Protein AF-0000000076351814 (afdb_homodimer)

Solvent-accessible surface area (backbone atoms only — not comparable to full-atom values): 19288 Å² total; per-residue (Å²): 124,84,55,73,72,52,56,57,48,49,51,51,51,35,42,44,48,24,47,54,52,45,32,72,71,66,33,66,88,65,66,45,56,60,61,30,18,57,68,38,71,49,54,48,66,60,52,38,74,71,45,62,45,64,51,32,42,46,8,54,44,23,35,60,69,66,46,76,89,66,81,68,71,84,72,84,46,53,68,57,25,51,35,54,43,42,38,51,48,49,54,48,49,59,31,75,67,31,44,52,29,51,50,29,13,56,70,28,24,90,83,42,57,43,20,30,47,49,44,48,49,53,46,50,47,49,40,54,54,47,50,52,24,46,76,72,67,47,89,69,78,57,58,67,56,47,40,36,52,41,50,16,28,52,53,36,24,59,64,26,40,78,61,85,76,50,62,68,45,39,43,48,32,44,51,52,59,60,53,68,74,104,126,83,55,73,73,51,58,56,48,48,52,51,51,35,41,45,49,23,46,54,51,44,33,72,71,66,34,67,88,65,64,45,57,61,60,32,18,58,67,38,71,50,54,49,66,58,52,38,71,72,44,62,46,62,52,33,43,47,7,54,44,22,36,59,68,66,46,76,90,66,81,68,69,83,70,83,43,53,70,60,24,52,36,53,44,43,37,52,47,50,52,48,48,58,31,74,66,30,43,51,28,52,50,30,11,55,70,28,23,91,82,42,57,42,20,30,48,49,44,47,48,54,48,50,46,49,40,53,54,47,51,52,24,45,75,72,69,46,91,70,77,55,58,68,57,47,42,36,50,41,50,16,26,52,53,37,24,58,65,24,39,79,60,85,76,50,63,68,45,39,41,48,31,45,51,51,59,60,54,66,74,102

InterPro domains:
  IPR001647 DNA-binding HTH domain, TetR-type [PF00440] (20-59)
  IPR001647 DNA-binding HTH domain, TetR-type [PS50977] (9-69)
  IPR009057 Homedomain-like superfamily [SSF46689] (6-66)
  IPR011075 Tetracyclin repressor-like, C-terminal domain [PF16859] (72-177)
  IPR036271 Tetracyclin repressor-like, C-terminal domain superfamily [SSF48498] (74-180)
  IPR050109 HTH-type, TetR-like transcriptional regulator [PTHR30055] (2-179)

Nearest PDB structures (foldseek):
  2id3-assembly1_A  TM=7.718E-01  e=2.139E-07  Streptomyces coelicolor
  2fq4-assembly1_A-2  TM=7.545E-01  e=2.581E-07  Bacillus cereus ATCC 14579
  3aqt-assembly1_B  TM=6.476E-01  e=1.144E-03  Corynebacterium glutamic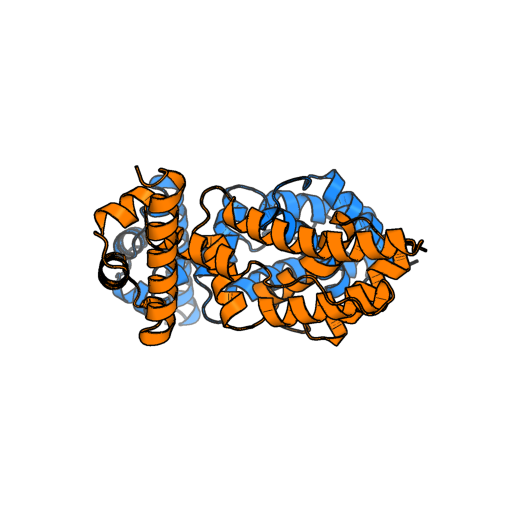um ATCC 13032
  3he0-assembly1_B  TM=5.301E-01  e=2.540E-03  Vibrio parahaemolyticus
  3bjb-assembly3_F  TM=6.403E-01  e=4.656E-02  Rhodococcus jostii RHA1

Secondary structure (DSSP, 8-state):
---HHHHHHHHHHHHHHHHHHHHHHH-GGG--HHHHHHHHTS-HHHHHHHHSSHHHHHHHHHHHHTS-SSPPP--SSHHHHHHHHHHHHHHHHHSHHHHHHHHHHHHT-TTSHHHHHHHHHHHHHHHHHHHHHHHTT-----HHHHIIIIIHHHHHHHHH--SS-SHHHHHHHHHHHHHTT-/---HHHHHHHHHHHHHHHHHHHHHHH-GGG--HHHHHHHHTS-HHHHHHHHSSHHHHHHHHHHHHTS-SSPPP--SSHHHHHHHHHHHHHHHHHSHHHHHHHHHHHHT-TTSHHHHHHHHHHHHHHHHHHHHHHHTT-----HHHHIIIIIHHHHHHHHH--SS-SHHHHHHHHHHHHHTT-

pLDDT: mean 93.4, std 9.65, range [32.56, 98.75]

Foldseek 3Di:
DQPPVRVVVLLLVLLLVLQVVCCVVPNNVPDALCSSCVSSVHHSVVVCVVQVGDLSSLLVSLLVVLQDPDAFDCPPALLVRQLSVLQVNLCQCLDPSNVVSQVSNVRSPVPCVSVVSSLVRQLVNNVVSVVVNVVVVHDDDHSVLCCVQQVVVSNCCSHPNVPDNHSVSNSVSSVVSSVVRD/DQPPVRVVVLLLVLLLVLQVVVCVVPNNVPDALCSSCVSSVHHSVVVCVVQVGDLSSLLVSLLVVLQDPDAFDCPPALLVRQLSVLQVNLCQCLDPSNVVSQCSNVRSPPPCVSVVSSLVRQLVNNVVSVVVNVVVVHDADHSVLCCVQQVVVSNCCSHPNVPDNHSVSNSVSSVVSSVVRD

Organism: Streptomyces venezuelae (NCBI:txid54571)

Structure (mmCIF, N/CA/C/O backbone):
data_AF-0000000076351814-model_v1
#
loop_
_entity.id
_entity.type
_entity.pdbx_description
1 polymer 'TetR family transcriptional regulator'
#
loop_
_atom_site.group_PDB
_atom_site.id
_atom_site.type_symbol
_atom_site.label_atom_id
_atom_site.label_alt_id
_atom_site.label_comp_id
_atom_site.label_asym_id
_atom_site.label_entity_id
_atom_site.label_seq_id
_atom_site.pdbx_PDB_ins_code
_atom_site.Cartn_x
_atom_site.Cartn_y
_atom_site.Cartn_z
_atom_site.occupancy
_atom_site.B_iso_or_equiv
_atom_site.auth_seq_id
_atom_site.auth_comp_id
_atom_site.auth_asym_id
_atom_site.auth_atom_id
_atom_site.pdbx_PDB_model_num
ATOM 1 N N . MET A 1 1 ? -34.938 7.297 26.719 1 33.34 1 MET A N 1
ATOM 2 C CA . MET A 1 1 ? -33.5 7.547 26.641 1 33.34 1 MET A CA 1
ATOM 3 C C . MET A 1 1 ? -32.938 7.074 25.297 1 33.34 1 MET A C 1
ATOM 5 O O . MET A 1 1 ? -33.156 5.93 24.891 1 33.34 1 MET A O 1
ATOM 9 N N . ALA A 1 2 ? -32.812 7.906 24.281 1 47.72 2 ALA A N 1
ATOM 10 C CA . ALA A 1 2 ? -32.219 7.48 23.031 1 47.72 2 ALA A CA 1
ATOM 11 C C . ALA A 1 2 ? -31.125 6.445 23.266 1 47.72 2 ALA A C 1
ATOM 13 O O . ALA A 1 2 ? -30.266 6.625 24.141 1 47.72 2 ALA A O 1
ATOM 14 N N . ARG A 1 3 ? -31.016 5.281 22.984 1 44.78 3 ARG A N 1
ATOM 15 C CA . ARG A 1 3 ? -30.016 4.254 23.281 1 44.78 3 ARG A CA 1
ATOM 16 C C . ARG A 1 3 ? -28.625 4.719 22.891 1 44.78 3 ARG A C 1
ATOM 18 O O . ARG A 1 3 ? -28.406 5.184 21.766 1 44.78 3 ARG A O 1
ATOM 25 N N . PRO A 1 4 ? -27.625 4.93 23.812 1 51.88 4 PRO A N 1
ATOM 26 C CA . PRO A 1 4 ? -26.25 5.414 23.688 1 51.88 4 PRO A CA 1
ATOM 27 C C . PRO A 1 4 ? -25.609 5.07 22.344 1 51.88 4 PRO A C 1
ATOM 29 O O . PRO A 1 4 ? -24.891 5.887 21.781 1 51.88 4 PRO A O 1
ATOM 32 N N . GLY A 1 5 ? -25.953 3.855 21.781 1 60.09 5 GLY A N 1
ATOM 33 C CA . GLY A 1 5 ? -25.516 3.4 20.469 1 60.09 5 GLY A CA 1
ATOM 34 C C . GLY A 1 5 ? -26.078 4.219 19.328 1 60.09 5 GLY A C 1
ATOM 35 O O . GLY A 1 5 ? -25.422 4.441 18.312 1 60.09 5 GLY A O 1
ATOM 36 N N . GLY A 1 6 ? -27.109 4.848 19.594 1 74.81 6 GLY A N 1
ATOM 37 C CA . GLY A 1 6 ? -27.859 5.566 18.578 1 74.81 6 GLY A CA 1
ATOM 38 C C . GLY A 1 6 ? -27.328 6.965 18.312 1 74.81 6 GLY A C 1
ATOM 39 O O . GLY A 1 6 ? -27.141 7.359 17.172 1 74.81 6 GLY A O 1
ATOM 40 N N . ARG A 1 7 ? -27.062 7.73 19.469 1 82.94 7 ARG A N 1
ATOM 41 C CA . ARG A 1 7 ? -26.562 9.086 19.312 1 82.94 7 ARG A CA 1
ATOM 42 C C . ARG A 1 7 ? -25.156 9.086 18.719 1 82.94 7 ARG A C 1
ATOM 44 O O . ARG A 1 7 ? -24.844 9.875 17.828 1 82.94 7 ARG A O 1
ATOM 51 N N . SER A 1 8 ? -24.375 8.219 19.297 1 88.62 8 SER A N 1
ATOM 52 C CA . SER A 1 8 ? -23 8.102 18.797 1 88.62 8 SER A CA 1
ATOM 53 C C . SER A 1 8 ? -22.984 7.758 17.312 1 88.62 8 SER A C 1
ATOM 55 O O . SER A 1 8 ? -22.188 8.32 16.547 1 88.62 8 SER A O 1
ATOM 57 N N . ALA A 1 9 ? -23.875 6.941 16.969 1 91 9 ALA A N 1
ATOM 58 C CA . ALA A 1 9 ? -23.969 6.559 15.555 1 91 9 ALA A CA 1
ATOM 59 C C . ALA A 1 9 ? -24.453 7.73 14.703 1 91 9 ALA A C 1
ATOM 61 O O . ALA A 1 9 ? -23.984 7.914 13.57 1 91 9 ALA A O 1
ATOM 62 N N . ARG A 1 10 ? -25.312 8.5 15.219 1 92.25 10 ARG A N 1
ATOM 63 C CA . ARG A 1 10 ? -25.844 9.648 14.492 1 92.25 10 ARG A CA 1
ATOM 64 C C . ARG A 1 10 ? -24.766 10.703 14.289 1 92.25 10 ARG A C 1
ATOM 66 O O . ARG A 1 10 ? -24.641 11.273 13.195 1 92.25 10 ARG A O 1
ATOM 73 N N . VAL A 1 11 ? -24.016 10.969 15.289 1 93.94 11 VAL A N 1
ATOM 74 C CA . VAL A 1 11 ? -22.922 11.938 15.203 1 93.94 11 VAL A CA 1
ATOM 75 C C . VAL A 1 11 ? -21.891 11.461 14.188 1 93.94 11 VAL A C 1
ATOM 77 O O . VAL A 1 11 ? -21.422 12.242 13.352 1 93.94 11 VAL A O 1
ATOM 80 N N . GLN A 1 12 ? -21.547 10.203 14.289 1 95.06 12 GLN A N 1
ATOM 81 C CA . GLN A 1 12 ? -20.594 9.641 13.344 1 95.06 12 GLN A CA 1
ATOM 82 C C . GLN A 1 12 ? -21.062 9.82 11.906 1 95.06 12 GLN A C 1
ATOM 84 O O . GLN A 1 12 ? -20.297 10.266 11.047 1 95.06 12 GLN A O 1
ATOM 89 N N . GLU A 1 13 ? -22.25 9.523 11.695 1 95.88 13 GLU A N 1
ATOM 90 C CA . GLU A 1 13 ? -22.797 9.633 10.344 1 95.88 13 GLU A CA 1
ATOM 91 C C . GLU A 1 13 ? -22.812 11.086 9.875 1 95.88 13 GLU A C 1
ATOM 93 O O . GLU A 1 13 ? -22.5 11.375 8.719 1 95.88 13 GLU A O 1
ATOM 98 N N . ALA A 1 14 ? -23.203 11.953 10.711 1 97.25 14 ALA A N 1
ATOM 99 C CA . ALA A 1 14 ? -23.25 13.367 10.375 1 97.25 14 ALA A CA 1
ATOM 100 C C . ALA A 1 14 ? -21.859 13.891 10.016 1 97.25 14 ALA A C 1
ATOM 102 O O . ALA A 1 14 ? -21.703 14.625 9.031 1 97.25 14 ALA A O 1
ATOM 103 N N . VAL A 1 15 ? -20.906 13.5 10.789 1 98 15 VAL A N 1
ATOM 104 C CA . VAL A 1 15 ? -19.547 13.969 10.578 1 98 15 VAL A CA 1
ATOM 105 C C . VAL A 1 15 ? -18.984 13.352 9.297 1 98 15 VAL A C 1
ATOM 107 O O . VAL A 1 15 ? -18.344 14.039 8.5 1 98 15 VAL A O 1
ATOM 110 N N . HIS A 1 16 ? -19.219 12.086 9.109 1 97.75 16 HIS A N 1
ATOM 111 C CA . HIS A 1 16 ? -18.781 11.438 7.883 1 97.75 16 HIS A CA 1
ATOM 112 C C . HIS A 1 16 ? -19.391 12.102 6.652 1 97.75 16 HIS A C 1
ATOM 114 O O . HIS A 1 16 ? -18.688 12.359 5.668 1 97.75 16 HIS A O 1
ATOM 120 N N . THR A 1 17 ? -20.641 12.375 6.707 1 97.62 17 THR A N 1
ATOM 121 C CA . THR A 1 17 ? -21.328 13.031 5.605 1 97.62 17 THR A CA 1
ATOM 122 C C . THR A 1 17 ? -20.75 14.422 5.352 1 97.62 17 THR A C 1
ATOM 124 O O . THR A 1 17 ? -20.531 14.805 4.199 1 97.62 17 THR A O 1
ATOM 127 N N . ALA A 1 18 ? -20.5 15.125 6.375 1 98.44 18 ALA A N 1
ATOM 128 C CA . ALA A 1 18 ? -19.906 16.453 6.266 1 98.44 18 ALA A CA 1
ATOM 129 C C . ALA A 1 18 ? -18.547 16.391 5.566 1 98.44 18 ALA A C 1
ATOM 131 O O . ALA A 1 18 ? -18.25 17.234 4.707 1 98.44 18 ALA A O 1
ATOM 132 N N . VAL A 1 19 ? -17.734 15.422 5.965 1 98 19 VAL A N 1
ATOM 133 C CA . VAL A 1 19 ? -16.406 15.258 5.352 1 98 19 VAL A CA 1
ATOM 134 C C . VAL A 1 19 ? -16.578 15.031 3.85 1 98 19 VAL A C 1
ATOM 136 O O . VAL A 1 19 ? -15.906 15.68 3.043 1 98 19 VAL A O 1
ATOM 139 N N . ARG A 1 20 ? -17.438 14.148 3.469 1 95.94 20 ARG A N 1
ATOM 140 C CA . ARG A 1 20 ? -17.641 13.805 2.064 1 95.94 20 ARG A CA 1
ATOM 141 C C . ARG A 1 20 ? -18.141 15 1.271 1 95.94 20 ARG A C 1
ATOM 143 O O . ARG A 1 20 ? -17.625 15.305 0.193 1 95.94 20 ARG A O 1
ATOM 150 N N . GLU A 1 21 ? -19.094 15.672 1.766 1 97 21 GLU A N 1
ATOM 151 C CA . GLU A 1 21 ? -19.672 16.828 1.087 1 97 21 GLU A CA 1
ATOM 152 C C . GLU A 1 21 ? -18.656 17.953 0.927 1 97 21 GLU A C 1
ATOM 154 O O . GLU A 1 21 ? -18.531 18.531 -0.154 1 97 21 GLU A O 1
ATOM 159 N N . LEU A 1 22 ? -18 18.25 1.972 1 97.5 22 LEU A N 1
ATOM 160 C CA . LEU A 1 22 ? -17.016 19.328 1.948 1 97.5 22 LEU A CA 1
ATOM 161 C C . LEU A 1 22 ? -15.867 19 1.016 1 97.5 22 LEU A C 1
ATOM 163 O O . LEU A 1 22 ? -15.352 19.875 0.311 1 97.5 22 LEU A O 1
ATOM 167 N N . ALA A 1 23 ? -15.461 17.734 1.087 1 95.06 23 ALA A N 1
ATOM 168 C CA . ALA A 1 23 ? -14.398 17.344 0.17 1 95.06 23 ALA A CA 1
ATOM 169 C C . ALA A 1 23 ? -14.812 17.562 -1.281 1 95.06 23 ALA A C 1
ATOM 171 O O . ALA A 1 23 ? -14 17.984 -2.105 1 95.06 23 ALA A O 1
ATOM 172 N N . ASP A 1 24 ? -16.047 17.281 -1.603 1 93.69 24 ASP A N 1
ATOM 173 C CA . ASP A 1 24 ? -16.578 17.469 -2.949 1 93.69 24 ASP A CA 1
ATOM 174 C C . ASP A 1 24 ? -16.672 18.953 -3.301 1 93.69 24 ASP A C 1
ATOM 176 O O . ASP A 1 24 ? -16.469 19.344 -4.453 1 93.69 24 ASP A O 1
ATOM 180 N N . GLU A 1 25 ? -16.938 19.75 -2.332 1 95.94 25 GLU A N 1
ATOM 181 C CA . GLU A 1 25 ? -17.219 21.172 -2.549 1 95.94 25 GLU A CA 1
ATOM 182 C C . GLU A 1 25 ? -15.93 21.984 -2.615 1 95.94 25 GLU A C 1
ATOM 184 O O . GLU A 1 25 ? -15.758 22.812 -3.502 1 95.94 25 GLU A O 1
ATOM 189 N N . VAL A 1 26 ? -14.953 21.719 -1.695 1 95.38 26 VAL A N 1
ATOM 190 C CA . VAL A 1 26 ? -13.828 22.625 -1.558 1 95.38 26 VAL A CA 1
ATOM 191 C C . VAL A 1 26 ? -12.516 21.875 -1.732 1 95.38 26 VAL A C 1
ATOM 193 O O . VAL A 1 26 ? -11.438 22.469 -1.743 1 95.38 26 VAL A O 1
ATOM 196 N N . GLY A 1 27 ? -12.617 20.625 -1.896 1 91.69 27 GLY A N 1
ATOM 197 C CA . GLY A 1 27 ? -11.414 19.812 -2.035 1 91.69 27 GLY A CA 1
ATOM 198 C C . GLY A 1 27 ? -10.883 19.312 -0.708 1 91.69 27 GLY A C 1
ATOM 199 O O . GLY A 1 27 ? -11.039 19.969 0.323 1 91.69 27 GLY A O 1
ATOM 200 N N . ARG A 1 28 ? -10.242 18.234 -0.692 1 88.62 28 ARG A N 1
ATOM 201 C CA . ARG A 1 28 ? -9.742 17.547 0.492 1 88.62 28 ARG A CA 1
ATOM 202 C C . ARG A 1 28 ? -8.742 18.406 1.253 1 88.62 28 ARG A C 1
ATOM 204 O O . ARG A 1 28 ? -8.758 18.438 2.486 1 88.62 28 ARG A O 1
ATOM 211 N N . ASP A 1 29 ? -7.945 19.078 0.548 1 85.38 29 ASP A N 1
ATOM 212 C CA . ASP A 1 29 ? -6.859 19.844 1.158 1 85.38 29 ASP A CA 1
ATOM 213 C C . ASP A 1 29 ? -7.402 21.031 1.953 1 85.38 29 ASP A C 1
ATOM 215 O O . ASP A 1 29 ? -6.699 21.594 2.795 1 85.38 29 ASP A O 1
ATOM 219 N N . ALA A 1 30 ? -8.547 21.391 1.714 1 93.81 30 ALA A N 1
ATOM 220 C CA . ALA A 1 30 ? -9.156 22.547 2.367 1 93.81 30 ALA A CA 1
ATOM 221 C C . ALA A 1 30 ? -9.906 22.141 3.629 1 93.81 30 ALA A C 1
ATOM 223 O O . ALA A 1 30 ? -10.383 22.984 4.379 1 93.81 30 ALA A O 1
ATOM 224 N N . LEU A 1 31 ? -9.93 20.891 3.893 1 96.56 31 LEU A N 1
ATOM 225 C CA . LEU A 1 31 ? -10.711 20.391 5.02 1 96.56 31 LEU A CA 1
ATOM 226 C C . LEU A 1 31 ? -10.016 20.703 6.34 1 96.56 31 LEU A C 1
ATOM 228 O O . LEU A 1 31 ? -8.789 20.562 6.453 1 96.56 31 LEU A O 1
ATOM 232 N N . THR A 1 32 ? -10.836 21.234 7.316 1 97 32 THR A N 1
ATOM 233 C CA . THR A 1 32 ? -10.398 21.391 8.695 1 97 32 THR A CA 1
ATOM 234 C C . THR A 1 32 ? -11.461 20.875 9.664 1 97 32 THR A C 1
ATOM 236 O O . THR A 1 32 ? -12.633 20.75 9.305 1 97 32 THR A O 1
ATOM 239 N N . VAL A 1 33 ? -11.008 20.594 10.844 1 97.62 33 VAL A N 1
ATOM 240 C CA . VAL A 1 33 ? -11.938 20.078 11.844 1 97.62 33 VAL A CA 1
ATOM 241 C C . VAL A 1 33 ? -13.023 21.109 12.125 1 97.62 33 VAL A C 1
ATOM 243 O O . VAL A 1 33 ? -14.211 20.781 12.164 1 97.62 33 VAL A O 1
ATOM 246 N N . PRO A 1 34 ? -12.672 22.438 12.211 1 97.94 34 PRO A N 1
ATOM 247 C CA . PRO A 1 34 ? -13.727 23.422 12.453 1 97.94 34 PRO A CA 1
ATOM 248 C C . PRO A 1 34 ? -14.742 23.484 11.312 1 97.94 34 PRO A C 1
ATOM 250 O O . PRO A 1 34 ? -15.945 23.562 11.562 1 97.94 34 PRO A O 1
ATOM 253 N N . LEU A 1 35 ? -14.32 23.422 10.094 1 98.12 35 LEU A N 1
ATOM 254 C CA . LEU A 1 35 ? -15.195 23.438 8.93 1 98.12 35 LEU A CA 1
ATOM 255 C C . LEU A 1 35 ? -16.141 22.234 8.938 1 98.12 35 LEU A C 1
ATOM 257 O O . LEU A 1 35 ? -17.344 22.375 8.688 1 98.12 35 LEU A O 1
ATOM 261 N N . ILE A 1 36 ? -15.617 21.062 9.234 1 98.56 36 ILE A N 1
ATOM 262 C CA . ILE A 1 36 ? -16.375 19.797 9.25 1 98.56 36 ILE A CA 1
ATOM 263 C C . ILE A 1 36 ? -17.391 19.828 10.383 1 98.56 36 ILE A C 1
ATOM 265 O O . ILE A 1 36 ? -18.562 19.469 10.18 1 98.56 36 ILE A O 1
ATOM 269 N N . ALA A 1 37 ? -16.906 20.25 11.539 1 98.56 37 ALA A N 1
ATOM 270 C CA . ALA A 1 37 ? -17.781 20.328 12.703 1 98.56 37 ALA A CA 1
ATOM 271 C C . ALA A 1 37 ? -18.984 21.25 12.43 1 98.56 37 ALA A C 1
ATOM 273 O O . ALA A 1 37 ? -20.125 20.906 12.75 1 98.56 37 ALA A O 1
ATOM 274 N N . ALA A 1 38 ? -18.719 22.391 11.859 1 98.38 38 ALA A N 1
ATOM 275 C CA . ALA A 1 38 ? -19.781 23.344 11.539 1 98.38 38 ALA A CA 1
ATOM 276 C C . ALA A 1 38 ? -20.797 22.734 10.586 1 98.38 38 ALA A C 1
ATOM 278 O O . ALA A 1 38 ? -22.016 22.859 10.812 1 98.38 38 ALA A O 1
ATOM 279 N N . ARG A 1 39 ? -20.344 22.062 9.562 1 98.25 39 ARG A N 1
ATOM 280 C CA . ARG A 1 39 ? -21.234 21.438 8.586 1 98.25 39 ARG A CA 1
ATOM 281 C C . ARG A 1 39 ? -22.062 20.344 9.227 1 98.25 39 ARG A C 1
ATOM 283 O O . ARG A 1 39 ? -23.234 20.156 8.898 1 98.25 39 ARG A O 1
ATOM 290 N N . ALA A 1 40 ? -21.5 19.609 10.086 1 98.19 40 ALA A N 1
ATOM 291 C CA . ALA A 1 40 ? -22.141 18.484 10.75 1 98.19 40 ALA A CA 1
ATOM 292 C C . ALA A 1 40 ? -23.016 18.953 11.914 1 98.19 40 ALA A C 1
ATOM 294 O O . ALA A 1 40 ? -23.734 18.156 12.516 1 98.19 40 ALA A O 1
ATOM 295 N N . GLU A 1 41 ? -22.875 20.25 12.258 1 98 41 GLU A N 1
ATOM 296 C CA . GLU A 1 41 ? -23.625 20.859 13.359 1 98 41 GLU A CA 1
ATOM 297 C C . GLU A 1 41 ? -23.25 20.203 14.688 1 98 41 GLU A C 1
ATOM 299 O O . GLU A 1 41 ? -24.141 19.812 15.461 1 98 41 GLU A O 1
ATOM 304 N N . VAL A 1 42 ? -22 20.047 14.906 1 97.62 42 VAL A N 1
ATOM 305 C CA . VAL A 1 42 ? -21.438 19.625 16.188 1 97.62 42 VAL A CA 1
ATOM 306 C C . VAL A 1 42 ? -20.281 20.562 16.562 1 97.62 42 VAL A C 1
ATOM 308 O O . VAL A 1 42 ? -19.891 21.438 15.789 1 97.62 42 VAL A O 1
ATOM 311 N N . THR A 1 43 ? -19.781 20.438 17.734 1 96.94 43 THR A N 1
AT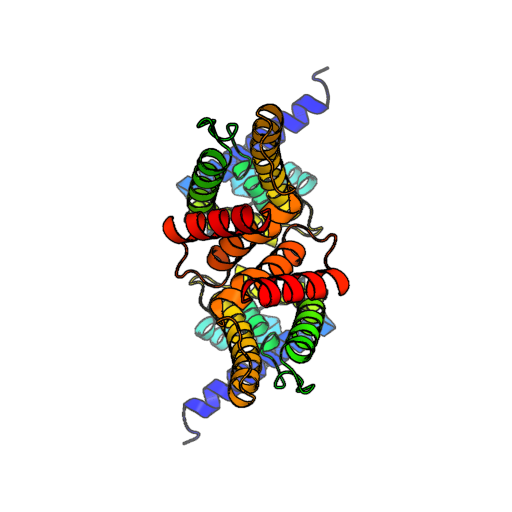OM 312 C CA . THR A 1 43 ? -18.641 21.25 18.141 1 96.94 43 THR A CA 1
ATOM 313 C C . THR A 1 43 ? -17.328 20.625 17.688 1 96.94 43 THR A C 1
ATOM 315 O O . THR A 1 43 ? -17.234 19.391 17.562 1 96.94 43 THR A O 1
ATOM 318 N N . PRO A 1 44 ? -16.297 21.469 17.453 1 97.69 44 PRO A N 1
ATOM 319 C CA . PRO A 1 44 ? -14.977 20.906 17.156 1 97.69 44 PRO A CA 1
ATOM 320 C C . PRO A 1 44 ? -14.477 19.984 18.266 1 97.69 44 PRO A C 1
ATOM 322 O O . PRO A 1 44 ? -13.828 18.969 17.969 1 97.69 44 PRO A O 1
ATOM 325 N N . SER A 1 45 ? -14.812 20.297 19.5 1 97.12 45 SER A N 1
ATOM 326 C CA . SER A 1 45 ? -14.398 19.469 20.625 1 97.12 45 SER A CA 1
ATOM 327 C C . SER A 1 45 ? -14.961 18.062 20.516 1 97.12 45 SER A C 1
ATOM 329 O O . SER A 1 45 ? -14.297 17.094 20.875 1 97.12 45 SER A O 1
ATOM 331 N N . THR A 1 46 ? -16.156 17.938 20.031 1 96.25 46 THR A N 1
ATOM 332 C CA . THR A 1 46 ? -16.797 16.641 19.812 1 96.25 46 THR A CA 1
ATOM 333 C C . THR A 1 46 ? -15.992 15.812 18.797 1 96.25 46 THR A C 1
ATOM 335 O O . THR A 1 46 ? -15.766 14.617 19.016 1 96.25 46 THR A O 1
ATOM 338 N N . VAL A 1 47 ? -15.516 16.406 17.734 1 97.5 47 VAL A N 1
ATOM 339 C CA . VAL A 1 47 ? -14.75 15.734 16.688 1 97.5 47 VAL A CA 1
ATOM 340 C C . VAL A 1 47 ? -13.383 15.328 17.234 1 97.5 47 VAL A C 1
ATOM 342 O O . VAL A 1 47 ? -12.961 14.18 17.062 1 97.5 47 VAL A O 1
ATOM 345 N N . TYR A 1 48 ? -12.727 16.25 17.984 1 96.75 48 TYR A N 1
ATOM 346 C CA . TYR A 1 48 ? -11.398 15.961 18.531 1 96.75 48 TYR A CA 1
ATOM 347 C C . TYR A 1 48 ? -11.461 14.852 19.562 1 96.75 48 TYR A C 1
ATOM 349 O O . TYR A 1 48 ? -10.547 14.023 19.641 1 96.75 48 TYR A O 1
ATOM 357 N N . ARG A 1 49 ? -12.5 14.883 20.328 1 96.12 49 ARG A N 1
ATOM 358 C CA . ARG A 1 49 ? -12.648 13.867 21.375 1 96.12 49 ARG A CA 1
ATOM 359 C C . ARG A 1 49 ? -12.836 12.484 20.75 1 96.12 49 ARG A C 1
ATOM 361 O O . ARG A 1 49 ? -12.297 11.492 21.266 1 96.12 49 ARG A O 1
ATOM 368 N N . ARG A 1 50 ? -13.5 12.453 19.672 1 95.31 50 ARG A N 1
ATOM 369 C CA . ARG A 1 50 ? -13.844 11.156 19.078 1 95.31 50 ARG A CA 1
ATOM 370 C C . ARG A 1 50 ? -12.711 10.641 18.188 1 95.31 50 ARG A C 1
ATOM 372 O O . ARG A 1 50 ? -12.43 9.445 18.188 1 95.31 50 ARG A O 1
ATOM 379 N N . TRP A 1 51 ? -12.102 11.492 17.406 1 95.44 51 TRP A N 1
ATOM 380 C CA . TRP A 1 51 ? -11.164 11 16.406 1 95.44 51 TRP A CA 1
ATOM 381 C C . TRP A 1 51 ? -9.742 11.461 16.719 1 95.44 51 TRP A C 1
ATOM 383 O O . TRP A 1 51 ? -8.773 10.922 16.156 1 95.44 51 TRP A O 1
ATOM 393 N N . GLY A 1 52 ? -9.602 12.398 17.562 1 94.31 52 GLY A N 1
ATOM 394 C CA . GLY A 1 52 ? -8.281 12.883 17.938 1 94.31 52 GLY A CA 1
ATOM 395 C C . GLY A 1 52 ? -7.746 13.945 16.984 1 94.31 52 GLY A C 1
ATOM 396 O O . GLY A 1 52 ? -7.359 15.031 17.422 1 94.31 52 GLY A O 1
ATOM 397 N N . ASP A 1 53 ? -7.652 13.727 15.664 1 93.25 53 ASP A N 1
ATOM 398 C CA . ASP A 1 53 ? -7.172 14.695 14.688 1 93.25 53 ASP A CA 1
ATOM 399 C C . ASP A 1 53 ? -7.84 14.484 13.328 1 93.25 53 ASP A C 1
ATOM 401 O O . ASP A 1 53 ? -8.594 13.531 13.148 1 93.25 53 ASP A O 1
ATOM 405 N N . LEU A 1 54 ? -7.57 15.422 12.453 1 94.94 54 LEU A N 1
ATOM 406 C CA . LEU A 1 54 ? -8.195 15.406 11.133 1 94.94 54 LEU A CA 1
ATOM 407 C C . LEU A 1 54 ? -7.793 14.156 10.359 1 94.94 54 LEU A C 1
ATOM 409 O O . LEU A 1 54 ? -8.625 13.539 9.688 1 94.94 54 LEU A O 1
ATOM 413 N N . GLN A 1 55 ? -6.566 13.711 10.43 1 92.19 55 GLN A N 1
ATOM 414 C CA . GLN A 1 55 ? -6.082 12.57 9.664 1 92.19 55 GLN A CA 1
ATOM 415 C C . GLN A 1 55 ? -6.801 11.289 10.078 1 92.19 55 GLN A C 1
ATOM 417 O O . GLN A 1 55 ? -7.156 10.461 9.227 1 92.19 55 GLN A O 1
ATOM 422 N N . ALA A 1 56 ? -6.949 11.109 11.32 1 94.81 56 ALA A N 1
ATOM 423 C CA . ALA A 1 56 ? -7.668 9.945 11.836 1 94.81 56 ALA A CA 1
ATOM 424 C C . ALA A 1 56 ? -9.125 9.953 11.383 1 94.81 56 ALA A C 1
ATOM 426 O O . ALA A 1 56 ? -9.68 8.914 11.039 1 94.81 56 ALA A O 1
ATOM 427 N N . LEU A 1 57 ? -9.742 11.172 11.438 1 96.56 57 LEU A N 1
ATOM 428 C CA . LEU A 1 57 ? -11.109 11.305 10.953 1 96.56 57 LEU A CA 1
ATOM 429 C C . LEU A 1 57 ? -11.203 10.938 9.477 1 96.56 57 LEU A C 1
ATOM 431 O O . LEU A 1 57 ? -12.062 10.148 9.086 1 96.56 57 LEU A O 1
ATOM 435 N N . LEU A 1 58 ? -10.328 11.469 8.688 1 96.12 58 LEU A N 1
ATOM 436 C CA . LEU A 1 58 ? -10.328 11.18 7.258 1 96.12 58 LEU A CA 1
ATOM 437 C C . LEU A 1 58 ? -10.102 9.695 7 1 96.12 58 LEU A C 1
ATOM 439 O O . LEU A 1 58 ? -10.695 9.125 6.082 1 96.12 58 LEU A O 1
ATOM 443 N N . SER A 1 59 ? -9.289 9.102 7.754 1 96.19 59 SER A N 1
ATOM 444 C CA . SER A 1 59 ? -9.047 7.664 7.652 1 96.19 59 SER A CA 1
ATOM 445 C C . SER A 1 59 ? -10.32 6.867 7.91 1 96.19 59 SER A C 1
ATOM 447 O O . SER A 1 59 ? -10.648 5.941 7.164 1 96.19 59 SER A O 1
ATOM 449 N N . ASP A 1 60 ? -10.984 7.262 8.93 1 96.19 60 ASP A N 1
ATOM 450 C CA . ASP A 1 60 ? -12.234 6.59 9.273 1 96.19 60 ASP A CA 1
ATOM 451 C C . ASP A 1 60 ? -13.258 6.73 8.156 1 96.19 60 ASP A C 1
ATOM 453 O O . ASP A 1 60 ? -13.938 5.762 7.805 1 96.19 60 ASP A O 1
ATOM 457 N N . VAL A 1 61 ? -13.375 7.883 7.613 1 96.88 61 VAL A N 1
ATOM 458 C CA . VAL A 1 61 ? -14.281 8.141 6.504 1 96.88 61 VAL A CA 1
ATOM 459 C C . VAL A 1 61 ? -13.875 7.301 5.293 1 96.88 61 VAL A C 1
ATOM 461 O O . VAL A 1 61 ? -14.727 6.719 4.617 1 96.88 61 VAL A O 1
ATOM 464 N N . ALA A 1 62 ? -12.648 7.238 5.02 1 96.44 62 ALA A N 1
ATOM 465 C CA . ALA A 1 62 ? -12.117 6.508 3.867 1 96.44 62 ALA A CA 1
ATOM 466 C C . ALA A 1 62 ? -12.477 5.027 3.945 1 96.44 62 ALA A C 1
ATOM 468 O O . ALA A 1 62 ? -12.977 4.449 2.975 1 96.44 62 ALA A O 1
ATOM 469 N N . VAL A 1 63 ? -12.266 4.418 5.086 1 96.38 63 VAL A N 1
ATOM 470 C CA . VAL A 1 63 ? -12.539 2.996 5.258 1 96.38 63 VAL A CA 1
ATOM 471 C C . VAL A 1 63 ? -14.023 2.729 5.055 1 96.38 63 VAL A C 1
ATOM 473 O O . VAL A 1 63 ? -14.406 1.744 4.418 1 96.38 63 VAL A O 1
ATOM 476 N N . GLU A 1 64 ? -14.812 3.609 5.586 1 95.25 64 GLU A N 1
ATOM 477 C CA . GLU A 1 64 ? -16.25 3.445 5.414 1 95.25 64 GLU A CA 1
ATOM 478 C C . GLU A 1 64 ? -16.656 3.555 3.945 1 95.25 64 GLU A C 1
ATOM 480 O O . GLU A 1 64 ? -17.516 2.807 3.473 1 95.25 64 GLU A O 1
ATOM 485 N N . ARG A 1 65 ? -16.031 4.414 3.234 1 94.75 65 ARG A N 1
ATOM 486 C CA . ARG A 1 65 ? -16.344 4.617 1.824 1 94.75 65 ARG A CA 1
ATOM 487 C C . ARG A 1 65 ? -15.914 3.418 0.989 1 94.75 65 ARG A C 1
ATOM 489 O O . ARG A 1 65 ? -16.484 3.156 -0.075 1 94.75 65 ARG A O 1
ATOM 496 N N . LEU A 1 66 ? -14.93 2.734 1.479 1 96.31 66 LEU A N 1
ATOM 497 C CA . LEU A 1 66 ? -14.391 1.596 0.744 1 96.31 66 LEU A CA 1
ATOM 498 C C . LEU A 1 66 ? -15.172 0.325 1.057 1 96.31 66 LEU A C 1
ATOM 500 O O . LEU A 1 66 ? -14.93 -0.725 0.459 1 96.31 66 LEU A O 1
ATOM 504 N N . ARG A 1 67 ? -16.078 0.412 1.98 1 95.75 67 ARG A N 1
ATOM 505 C CA . ARG A 1 67 ? -16.953 -0.723 2.26 1 95.75 67 ARG A CA 1
ATOM 506 C C . ARG A 1 67 ? -17.828 -1.046 1.059 1 95.75 67 ARG A C 1
ATOM 508 O O . ARG A 1 67 ? -18.531 -0.169 0.533 1 95.75 67 ARG A O 1
ATOM 515 N N . PRO A 1 68 ? -17.75 -2.312 0.642 1 94.44 68 PRO A N 1
ATOM 516 C CA . PRO A 1 68 ? -18.641 -2.684 -0.465 1 94.44 68 PRO A CA 1
ATOM 517 C C . PRO A 1 68 ? -20.109 -2.479 -0.133 1 94.44 68 PRO A C 1
ATOM 519 O O . PRO A 1 68 ? -20.547 -2.748 0.993 1 94.44 68 PRO A O 1
ATOM 522 N N . GLU A 1 69 ? -20.812 -2.027 -1.132 1 91.81 69 GLU A N 1
ATOM 523 C CA . GLU A 1 69 ? -22.219 -1.7 -0.924 1 91.81 69 GLU A CA 1
ATOM 524 C C . GLU A 1 69 ? -23.125 -2.875 -1.295 1 91.81 69 GLU A C 1
ATOM 526 O O . GLU A 1 69 ? -24.297 -2.908 -0.916 1 91.81 69 GLU A O 1
ATOM 531 N N . ALA A 1 70 ? -22.672 -3.744 -2.055 1 94 70 ALA A N 1
ATOM 532 C CA . ALA A 1 70 ? -23.422 -4.906 -2.521 1 94 70 ALA A CA 1
ATOM 533 C C . ALA A 1 70 ? -22.531 -6.141 -2.6 1 94 70 ALA A C 1
ATOM 535 O O . ALA A 1 70 ? -21.297 -6.027 -2.725 1 94 70 ALA A O 1
ATOM 536 N N . PRO A 1 71 ? -23.203 -7.348 -2.436 1 95.44 71 PRO A N 1
ATOM 537 C CA . PRO A 1 71 ? -22.422 -8.562 -2.658 1 95.44 71 PRO A CA 1
ATOM 538 C C . PRO A 1 71 ? -21.922 -8.68 -4.098 1 95.44 71 PRO A C 1
ATOM 540 O O . PRO A 1 71 ? -22.469 -8.055 -5.004 1 95.44 71 PRO A O 1
ATOM 543 N N . PRO A 1 72 ? -20.828 -9.453 -4.254 1 97.88 72 PRO A N 1
ATOM 544 C CA . PRO A 1 72 ? -20.344 -9.68 -5.617 1 97.88 72 PRO A CA 1
ATOM 545 C C . PRO A 1 72 ? -21.391 -10.312 -6.52 1 97.88 72 PRO A C 1
ATOM 547 O O . PRO A 1 72 ? -22.25 -11.062 -6.043 1 97.88 72 PRO A O 1
ATOM 550 N N . GLU A 1 73 ? -21.266 -9.961 -7.77 1 96.94 73 GLU A N 1
ATOM 551 C CA . GLU A 1 73 ? -22.172 -10.547 -8.75 1 96.94 73 GLU A CA 1
ATOM 552 C C . GLU A 1 73 ? -22.062 -12.07 -8.773 1 96.94 73 GLU A C 1
ATOM 554 O O . GLU A 1 73 ? -20.969 -12.617 -8.562 1 96.94 73 GLU A O 1
ATOM 559 N N . ASP A 1 74 ? -23.188 -12.719 -8.992 1 97.81 74 ASP A N 1
ATOM 560 C CA . ASP A 1 74 ? -23.266 -14.172 -9.172 1 97.81 74 ASP A CA 1
ATOM 561 C C . ASP A 1 74 ? -23.469 -14.531 -10.641 1 97.81 74 ASP A C 1
ATOM 563 O O . ASP A 1 74 ? -24.594 -14.445 -11.148 1 97.81 74 ASP A O 1
ATOM 567 N N . LEU A 1 75 ? -22.453 -14.984 -11.297 1 98.38 75 LEU A N 1
ATOM 568 C CA . LEU A 1 75 ? -22.516 -15.25 -12.734 1 98.38 75 LEU A CA 1
ATOM 569 C C . LEU A 1 75 ? -22.594 -16.75 -13.008 1 98.38 75 LEU A C 1
ATOM 571 O O . LEU A 1 75 ? -22.578 -17.172 -14.164 1 98.38 75 LEU A O 1
ATOM 575 N N . GLY A 1 76 ? -22.516 -17.516 -12 1 97.56 76 GLY A N 1
ATOM 576 C CA . GLY A 1 76 ? -22.891 -18.906 -12.156 1 97.56 76 GLY A CA 1
ATOM 577 C C . GLY A 1 76 ? -21.703 -19.859 -12.07 1 97.56 76 GLY A C 1
ATOM 578 O O . GLY A 1 76 ? -21.875 -21.078 -12.031 1 97.56 76 GLY A O 1
ATOM 579 N N . ASP A 1 77 ? -20.484 -19.359 -12.125 1 98 77 ASP A N 1
ATOM 580 C CA . ASP A 1 77 ? -19.312 -20.203 -11.922 1 98 77 ASP A CA 1
ATOM 581 C C . ASP A 1 77 ? -18.172 -19.422 -11.281 1 98 77 ASP A C 1
ATOM 583 O O . ASP A 1 77 ? -18.094 -18.203 -11.43 1 98 77 ASP A O 1
ATOM 587 N N . LEU A 1 78 ? -17.281 -20.109 -10.633 1 98.06 78 LEU A N 1
ATOM 588 C CA . LEU A 1 78 ? -16.203 -19.5 -9.844 1 98.06 78 LEU A CA 1
ATOM 589 C C . LEU A 1 78 ? -15.359 -18.578 -10.703 1 98.06 78 LEU A C 1
ATOM 591 O O . LEU A 1 78 ? -15.078 -17.438 -10.305 1 98.06 78 LEU A O 1
ATOM 595 N N . GLY A 1 79 ? -14.891 -19.062 -11.875 1 98.19 79 GLY A N 1
ATOM 596 C CA . GLY A 1 79 ? -14.055 -18.266 -12.75 1 98.19 79 GLY A CA 1
ATOM 597 C C . GLY A 1 79 ? -14.695 -16.953 -13.148 1 98.19 79 GLY A C 1
ATOM 598 O O . GLY A 1 79 ? -14.07 -15.891 -13.039 1 98.19 79 GLY A O 1
ATOM 599 N N . SER A 1 80 ? -15.93 -16.984 -13.609 1 98.44 80 SER A N 1
ATOM 600 C CA . SER A 1 80 ? -16.656 -15.789 -14.023 1 98.44 80 SER A CA 1
ATOM 601 C C . SER A 1 80 ? -16.906 -14.859 -12.844 1 98.44 80 SER A C 1
ATOM 603 O O . SER A 1 80 ? -16.734 -13.648 -12.953 1 98.44 80 SER A O 1
ATOM 605 N N . ASP A 1 81 ? -17.312 -15.406 -11.688 1 98.56 81 ASP A N 1
ATOM 606 C CA . ASP A 1 81 ? -17.578 -14.617 -10.484 1 98.56 81 ASP A CA 1
ATOM 607 C C . ASP A 1 81 ? -16.328 -13.883 -10.031 1 98.56 81 ASP A C 1
ATOM 609 O O . ASP A 1 81 ? -16.359 -12.68 -9.758 1 98.56 81 ASP A O 1
ATOM 613 N N . LEU A 1 82 ? -15.242 -14.641 -9.953 1 98.56 82 LEU A N 1
ATOM 614 C CA . LEU A 1 82 ? -14.008 -14.078 -9.422 1 98.56 82 LEU A CA 1
ATOM 615 C C . LEU A 1 82 ? -13.414 -13.055 -10.383 1 98.56 82 LEU A C 1
ATOM 617 O O . LEU A 1 82 ? -12.875 -12.031 -9.961 1 98.56 82 LEU A O 1
ATOM 621 N N . ARG A 1 83 ? -13.5 -13.281 -11.664 1 98.62 83 ARG A N 1
ATOM 622 C CA . ARG A 1 83 ? -13.031 -12.328 -12.664 1 98.62 83 ARG A CA 1
ATOM 623 C C . ARG A 1 83 ? -13.82 -11.023 -12.594 1 98.62 83 ARG A C 1
ATOM 625 O O . ARG A 1 83 ? -13.242 -9.938 -12.57 1 98.62 83 ARG A O 1
ATOM 632 N N . ALA A 1 84 ? -15.117 -11.148 -12.586 1 98.56 84 ALA A N 1
ATOM 633 C CA . ALA A 1 84 ? -15.969 -9.961 -12.5 1 98.56 84 ALA A CA 1
ATOM 634 C C . ALA A 1 84 ? -15.664 -9.156 -11.242 1 98.56 84 ALA A C 1
ATOM 636 O O . ALA A 1 84 ? -15.57 -7.926 -11.289 1 98.56 84 ALA A O 1
ATOM 637 N N . TRP A 1 85 ? -15.555 -9.844 -10.172 1 98.62 85 TRP A N 1
ATOM 638 C CA . TRP A 1 85 ? -15.242 -9.188 -8.906 1 98.62 85 TRP A CA 1
ATOM 639 C C . TRP A 1 85 ? -13.891 -8.492 -8.977 1 98.62 85 TRP A C 1
ATOM 641 O O . TRP A 1 85 ? -13.758 -7.34 -8.555 1 98.62 85 TRP A O 1
ATOM 651 N N . ALA A 1 86 ? -12.898 -9.211 -9.469 1 98.75 86 ALA A N 1
ATOM 652 C CA . ALA A 1 86 ? -11.539 -8.68 -9.539 1 98.75 86 ALA A CA 1
ATOM 653 C C . ALA A 1 86 ? -11.492 -7.418 -10.398 1 98.75 86 ALA A C 1
ATOM 655 O O . ALA A 1 86 ? -10.828 -6.438 -10.047 1 98.75 86 ALA A O 1
ATOM 656 N N . GLU A 1 87 ? -12.164 -7.441 -11.492 1 98.5 87 GLU A N 1
ATOM 657 C CA . GLU A 1 87 ? -12.195 -6.289 -12.383 1 98.5 87 GLU A CA 1
ATOM 658 C C . GLU A 1 87 ? -12.883 -5.098 -11.727 1 98.5 87 GLU A C 1
ATOM 660 O O . GLU A 1 87 ? -12.406 -3.965 -11.836 1 98.5 87 GLU A O 1
ATOM 665 N N . GLN A 1 88 ? -13.961 -5.359 -11.102 1 97.81 88 GLN A N 1
ATOM 666 C CA . GLN A 1 88 ? -14.672 -4.305 -10.391 1 97.81 88 GLN A CA 1
ATOM 667 C C . GLN A 1 88 ? -13.82 -3.729 -9.258 1 97.81 88 GLN A C 1
ATOM 669 O O . GLN A 1 88 ? -13.789 -2.514 -9.055 1 97.81 88 GLN A O 1
ATOM 674 N N . PHE A 1 89 ? -13.219 -4.605 -8.555 1 98.19 89 PHE A N 1
ATOM 675 C CA . PHE A 1 89 ? -12.336 -4.203 -7.469 1 98.19 89 PHE A CA 1
ATOM 676 C C . PHE A 1 89 ? -11.227 -3.299 -7.984 1 98.19 89 PHE A C 1
ATOM 678 O O . PHE A 1 89 ? -10.961 -2.24 -7.41 1 98.19 89 PHE A O 1
ATOM 685 N N . LEU A 1 90 ? -10.555 -3.742 -9.023 1 98.12 90 LEU A N 1
ATOM 686 C CA . LEU A 1 90 ? -9.469 -2.982 -9.633 1 98.12 90 LEU A CA 1
ATOM 687 C C . LEU A 1 90 ? -9.945 -1.6 -10.07 1 98.12 90 LEU A C 1
ATOM 689 O O . LEU A 1 90 ? -9.258 -0.601 -9.836 1 98.12 90 LEU A O 1
ATOM 693 N N . ASP A 1 91 ? -11.078 -1.526 -10.656 1 97 91 ASP A N 1
ATOM 694 C CA . ASP A 1 91 ? -11.656 -0.266 -11.117 1 97 91 ASP A CA 1
ATOM 695 C C . ASP A 1 91 ? -11.922 0.671 -9.938 1 97 91 ASP A C 1
ATOM 697 O O . ASP A 1 91 ? -11.633 1.867 -10.016 1 97 91 ASP A O 1
ATOM 701 N N . GLU A 1 92 ? -12.438 0.16 -8.891 1 96.44 92 GLU A N 1
ATOM 702 C CA . GLU A 1 92 ? -12.805 0.96 -7.73 1 96.44 92 GLU A CA 1
ATOM 703 C C . GLU A 1 92 ? -11.57 1.479 -7.004 1 96.44 92 GLU A C 1
ATOM 705 O O . GLU A 1 92 ? -11.438 2.682 -6.766 1 96.44 92 GLU A O 1
ATOM 710 N N . MET A 1 93 ? -10.656 0.577 -6.703 1 96.69 93 MET A N 1
ATOM 711 C CA . MET A 1 93 ? -9.461 0.955 -5.953 1 96.69 93 MET A CA 1
ATOM 712 C C . MET A 1 93 ? -8.523 1.799 -6.809 1 96.69 93 MET A C 1
ATOM 714 O O . MET A 1 93 ? -7.797 2.65 -6.289 1 96.69 93 MET A O 1
ATOM 718 N N . GLY A 1 94 ? -8.516 1.524 -8.117 1 95.69 94 GLY A N 1
ATOM 719 C CA . GLY A 1 94 ? -7.621 2.227 -9.023 1 95.69 94 GLY A CA 1
ATOM 720 C C . GLY A 1 94 ? -8.141 3.592 -9.43 1 95.69 94 GLY A C 1
ATOM 721 O O . GLY A 1 94 ? -7.41 4.379 -10.039 1 95.69 94 GLY A O 1
ATOM 722 N N . SER A 1 95 ? -9.406 3.896 -9.172 1 94.12 95 SER A N 1
ATOM 723 C CA . SER A 1 95 ? -9.969 5.207 -9.492 1 94.12 95 SER A CA 1
ATOM 724 C C . SER A 1 95 ? -9.281 6.309 -8.688 1 94.12 95 SER A C 1
ATOM 726 O O . SER A 1 95 ? -8.656 6.035 -7.66 1 94.12 95 SER A O 1
ATOM 728 N N . PRO A 1 96 ? -9.375 7.582 -9.164 1 90.94 96 PRO A N 1
ATOM 729 C CA . PRO A 1 96 ? -8.797 8.68 -8.391 1 90.94 96 PRO A CA 1
ATOM 730 C C . PRO A 1 96 ? -9.344 8.75 -6.965 1 90.94 96 PRO A C 1
ATOM 732 O O . PRO A 1 96 ? -8.586 8.922 -6.012 1 90.94 96 PRO A O 1
ATOM 735 N N . ALA A 1 97 ? -10.633 8.586 -6.797 1 91.62 97 ALA A N 1
ATOM 736 C CA . ALA A 1 97 ? -11.25 8.602 -5.469 1 91.62 97 ALA A CA 1
ATOM 737 C C . ALA A 1 97 ? -10.773 7.41 -4.637 1 91.62 97 ALA A C 1
ATOM 739 O O . ALA A 1 97 ? -10.453 7.562 -3.455 1 91.62 97 ALA A O 1
ATOM 740 N N . GLY A 1 98 ? -10.781 6.211 -5.23 1 94.38 98 GLY A N 1
ATOM 741 C CA . GLY A 1 98 ? -10.305 5.027 -4.531 1 94.38 98 GLY A CA 1
ATOM 742 C C . GLY A 1 98 ? -8.883 5.176 -4.016 1 94.38 98 GLY A C 1
ATOM 743 O O . GLY A 1 98 ? -8.602 4.875 -2.854 1 94.38 98 GLY A O 1
ATOM 744 N N . ARG A 1 99 ? -8.008 5.703 -4.871 1 92.75 99 ARG A N 1
ATOM 745 C CA . ARG A 1 99 ? -6.613 5.91 -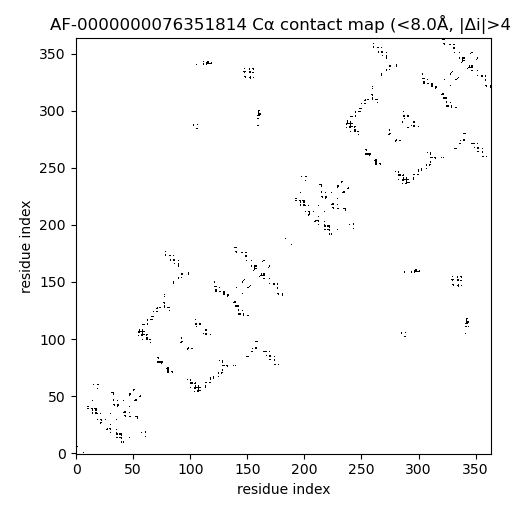4.492 1 92.75 99 ARG A CA 1
ATOM 746 C C . ARG A 1 99 ? -6.504 6.898 -3.332 1 92.75 99 ARG A C 1
ATOM 748 O O . ARG A 1 99 ? -5.703 6.699 -2.416 1 92.75 99 ARG A O 1
ATOM 755 N N . ALA A 1 100 ? -7.266 7.914 -3.406 1 91.06 100 ALA A N 1
ATOM 756 C CA . ALA A 1 100 ? -7.273 8.898 -2.33 1 91.06 100 ALA A CA 1
ATOM 757 C C . ALA A 1 100 ? -7.742 8.273 -1.018 1 91.06 100 ALA A C 1
ATOM 759 O O . ALA A 1 100 ? -7.152 8.523 0.038 1 91.06 100 ALA A O 1
ATOM 760 N N . TYR A 1 101 ? -8.773 7.469 -1.067 1 93.94 101 TYR A N 1
ATOM 761 C CA . TYR A 1 101 ? -9.305 6.828 0.129 1 93.94 101 TYR A CA 1
ATOM 762 C C . TYR A 1 101 ? -8.312 5.828 0.703 1 93.94 101 TYR A C 1
ATOM 764 O O . TYR A 1 101 ? -8.156 5.723 1.923 1 93.94 101 TYR A O 1
ATOM 772 N N . ILE A 1 102 ? -7.645 5.09 -0.159 1 94.5 102 ILE A N 1
ATOM 773 C CA . ILE A 1 102 ? -6.648 4.125 0.303 1 94.5 102 ILE A CA 1
ATOM 774 C C . ILE A 1 102 ? -5.527 4.859 1.035 1 94.5 102 ILE A C 1
ATOM 776 O O . ILE A 1 102 ? -5.098 4.434 2.109 1 94.5 102 ILE A O 1
ATOM 780 N N . ARG A 1 103 ? -5.082 5.934 0.497 1 91.5 103 ARG A N 1
ATOM 781 C CA . ARG A 1 103 ? -4.02 6.723 1.119 1 91.5 103 ARG A CA 1
ATOM 782 C C . ARG A 1 103 ? -4.461 7.254 2.479 1 91.5 103 ARG A C 1
ATOM 784 O O . ARG A 1 103 ? -3.697 7.215 3.443 1 91.5 103 ARG A O 1
ATOM 791 N N . ASP A 1 104 ? -5.676 7.742 2.574 1 92.69 104 ASP A N 1
ATOM 792 C CA . ASP A 1 104 ? -6.207 8.211 3.848 1 92.69 104 ASP A CA 1
ATOM 793 C C . ASP A 1 104 ? -6.262 7.082 4.871 1 92.69 104 ASP A C 1
ATOM 795 O O . ASP A 1 104 ? -5.898 7.273 6.035 1 92.69 104 ASP A O 1
ATOM 799 N N . ALA A 1 105 ? -6.727 5.949 4.371 1 94.31 105 ALA A N 1
ATOM 800 C CA . ALA A 1 105 ? -6.84 4.797 5.262 1 94.31 105 ALA A CA 1
ATOM 801 C C . ALA A 1 105 ? -5.477 4.41 5.832 1 94.31 105 ALA A C 1
ATOM 803 O O . ALA A 1 105 ? -5.371 4.027 7 1 94.31 105 ALA A O 1
ATOM 804 N N . LEU A 1 106 ? -4.477 4.543 5.055 1 91.75 106 LEU A N 1
ATOM 805 C CA . LEU A 1 106 ? -3.129 4.184 5.48 1 91.75 106 LEU A CA 1
ATOM 806 C C . LEU A 1 106 ? -2.527 5.273 6.359 1 91.75 106 LEU A C 1
ATOM 808 O O . LEU A 1 106 ? -1.911 4.977 7.387 1 91.75 106 LEU A O 1
ATOM 812 N N . LEU A 1 107 ? -2.748 6.57 6.102 1 84.69 107 LEU A N 1
ATOM 813 C CA . LEU A 1 107 ? -2.096 7.711 6.734 1 84.69 107 LEU A CA 1
ATOM 814 C C . LEU A 1 107 ? -2.629 7.93 8.148 1 84.69 107 LEU A C 1
ATOM 816 O O . LEU A 1 107 ? -1.868 8.266 9.055 1 84.69 107 LEU A O 1
ATOM 820 N N . GLY A 1 108 ? -3.914 7.93 8.258 1 83.44 108 GLY A N 1
ATOM 821 C CA . GLY A 1 108 ? -4.531 8.219 9.547 1 83.44 108 GLY A CA 1
ATOM 822 C C . GLY A 1 108 ? -4.715 6.984 10.406 1 83.44 108 GLY A C 1
ATOM 823 O O . GLY A 1 108 ? -5.625 6.934 11.242 1 83.44 108 GLY A O 1
ATOM 824 N N . ASP A 1 109 ? -3.816 5.984 10.109 1 81.62 109 ASP A N 1
ATOM 825 C CA . ASP A 1 109 ? -4.031 4.66 10.688 1 81.62 109 ASP A CA 1
ATOM 826 C C . ASP A 1 109 ? -2.945 4.332 11.711 1 81.62 109 ASP A C 1
ATOM 828 O O . ASP A 1 109 ? -2.121 3.443 11.484 1 81.62 109 ASP A O 1
ATOM 832 N N . PRO A 1 110 ? -2.994 4.891 12.906 1 73.56 110 PRO A N 1
ATOM 833 C CA . PRO A 1 110 ? -1.883 4.73 13.844 1 73.56 110 PRO A CA 1
ATOM 834 C C . PRO A 1 110 ? -1.689 3.279 14.281 1 73.56 110 PRO A C 1
ATOM 836 O O . PRO A 1 110 ? -0.557 2.842 14.5 1 73.56 110 PRO A O 1
ATOM 839 N N . ASP A 1 111 ? -2.809 2.584 14.406 1 80.12 111 ASP A N 1
ATOM 840 C CA . ASP A 1 111 ? -2.656 1.228 14.922 1 80.12 111 ASP A CA 1
ATOM 841 C C . ASP A 1 111 ? -2.871 0.19 13.82 1 80.12 111 ASP A C 1
ATOM 843 O O . ASP A 1 111 ? -2.902 -1.012 14.094 1 80.12 111 ASP A O 1
ATOM 847 N N . GLY A 1 112 ? -3.094 0.572 12.672 1 86.69 112 GLY A N 1
ATOM 848 C CA . GLY A 1 112 ? -3.25 -0.327 11.547 1 86.69 112 GLY A CA 1
ATOM 849 C C . GLY A 1 112 ? -4.656 -0.879 11.414 1 86.69 112 GLY A C 1
ATOM 850 O O . GLY A 1 112 ? -4.93 -1.692 10.523 1 86.69 112 GLY A O 1
ATOM 851 N N . SER A 1 113 ? -5.547 -0.417 12.242 1 91.31 113 SER A N 1
ATOM 852 C CA . SER A 1 113 ? -6.883 -0.998 12.281 1 91.31 113 SER A CA 1
ATOM 853 C C . SER A 1 113 ? -7.676 -0.644 11.023 1 91.31 113 SER A C 1
ATOM 855 O O . SER A 1 113 ? -8.398 -1.482 10.484 1 91.31 113 SER A O 1
ATOM 857 N N . ASN A 1 114 ? -7.594 0.618 10.562 1 94.62 114 ASN A N 1
ATOM 858 C CA . ASN A 1 114 ? -8.352 1.032 9.391 1 94.62 114 ASN A CA 1
ATOM 859 C C . ASN A 1 114 ? -7.852 0.339 8.125 1 94.62 114 ASN A C 1
ATOM 861 O O . ASN A 1 114 ? -8.648 -0.131 7.312 1 94.62 114 ASN A O 1
ATOM 865 N N . ALA A 1 115 ? -6.59 0.234 7.957 1 93.62 115 ALA A N 1
ATOM 866 C CA . ALA A 1 115 ? -6.035 -0.526 6.844 1 93.62 115 ALA A CA 1
ATOM 867 C C . ALA A 1 115 ? -6.453 -1.992 6.914 1 93.62 115 ALA A C 1
ATOM 869 O O . ALA A 1 115 ? -6.809 -2.594 5.898 1 93.62 115 ALA A O 1
ATOM 870 N N . GLY A 1 116 ? -6.383 -2.535 8.102 1 95.94 116 GLY A N 1
ATOM 871 C CA . GLY A 1 116 ? -6.848 -3.896 8.312 1 95.94 116 GLY A CA 1
ATOM 872 C C . GLY A 1 116 ? -8.297 -4.098 7.914 1 95.94 116 GLY A C 1
ATOM 873 O O . GLY A 1 116 ? -8.648 -5.125 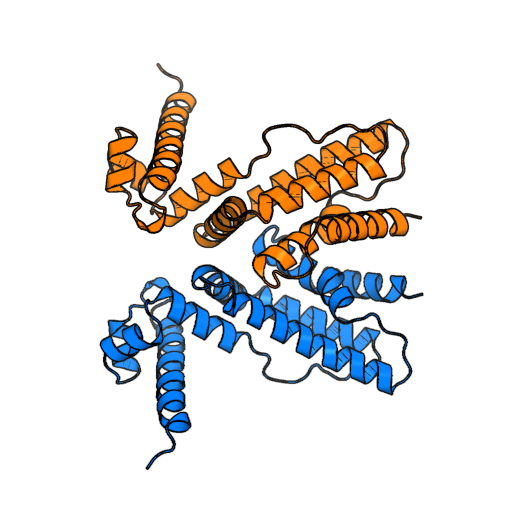7.324 1 95.94 116 GLY A O 1
ATOM 874 N N . GLN A 1 117 ? -9.086 -3.15 8.266 1 96.12 117 GLN A N 1
ATOM 875 C CA . GLN A 1 117 ? -10.508 -3.232 7.941 1 96.12 117 GLN A CA 1
ATOM 876 C C . GLN A 1 117 ? -10.727 -3.186 6.43 1 96.12 117 GLN A C 1
ATOM 878 O O . GLN A 1 117 ? -11.594 -3.887 5.902 1 96.12 117 GLN A O 1
ATOM 883 N N . CYS A 1 118 ? -10.016 -2.336 5.727 1 95.75 118 CYS A N 1
ATOM 884 C CA . CYS A 1 118 ? -10.078 -2.32 4.266 1 95.75 118 CYS A CA 1
ATOM 885 C C . CYS A 1 118 ? -9.82 -3.711 3.697 1 95.75 118 CYS A C 1
ATOM 887 O O . CYS A 1 118 ? -10.562 -4.176 2.828 1 95.75 118 CYS A O 1
ATOM 889 N N . SER A 1 119 ? -8.812 -4.352 4.18 1 97 119 SER A N 1
ATOM 890 C CA . SER A 1 119 ? -8.484 -5.699 3.729 1 97 119 SER A CA 1
ATOM 891 C C . SER A 1 119 ? -9.578 -6.688 4.109 1 97 119 SER A C 1
ATOM 893 O O . SER A 1 119 ? -9.891 -7.602 3.344 1 97 119 SER A O 1
ATOM 895 N N . ALA A 1 120 ? -10.117 -6.559 5.301 1 97.44 120 ALA A N 1
ATOM 896 C CA . ALA A 1 120 ? -11.195 -7.434 5.754 1 97.44 120 ALA A CA 1
ATOM 897 C C . ALA A 1 120 ? -12.406 -7.34 4.824 1 97.44 120 ALA A C 1
ATOM 899 O O . ALA A 1 120 ? -13.086 -8.336 4.574 1 97.44 120 ALA A O 1
ATOM 900 N N . TYR A 1 121 ? -12.719 -6.137 4.328 1 97.75 121 TYR A N 1
ATOM 901 C CA . TYR A 1 121 ? -13.805 -5.957 3.367 1 97.75 121 TYR A CA 1
ATOM 902 C C . TYR A 1 121 ? -13.555 -6.785 2.109 1 97.75 121 TYR A C 1
ATOM 904 O O . TYR A 1 121 ? -14.469 -7.453 1.613 1 97.75 121 TYR A O 1
ATOM 912 N N . ALA A 1 122 ? -12.344 -6.711 1.56 1 97.88 122 ALA A N 1
ATOM 913 C CA . ALA A 1 122 ? -12 -7.5 0.381 1 97.88 122 ALA A CA 1
ATOM 914 C C . ALA A 1 122 ? -12.117 -8.992 0.669 1 97.88 122 ALA A C 1
ATOM 916 O O . ALA A 1 122 ? -12.656 -9.75 -0.139 1 97.88 122 ALA A O 1
ATOM 917 N N . ALA A 1 123 ? -11.617 -9.398 1.849 1 98.19 123 ALA A N 1
ATOM 918 C CA . ALA A 1 123 ? -11.672 -10.797 2.25 1 98.19 123 ALA A CA 1
ATOM 919 C C . ALA A 1 123 ? -13.117 -11.289 2.328 1 98.19 123 ALA A C 1
ATOM 921 O O . ALA A 1 123 ? -13.422 -12.414 1.915 1 98.19 123 ALA A O 1
ATOM 922 N N . GLU A 1 124 ? -13.914 -10.484 2.861 1 98.19 124 GLU A N 1
ATOM 923 C CA . GLU A 1 124 ? -15.328 -10.836 2.984 1 98.19 124 GLU A CA 1
ATOM 924 C C . GLU A 1 124 ? -15.969 -11.047 1.615 1 98.19 124 GLU A C 1
ATOM 926 O O . GLU A 1 124 ? -16.719 -12 1.412 1 98.19 124 GLU A O 1
ATOM 931 N N . GLN A 1 125 ? -15.695 -10.125 0.721 1 98.56 125 GLN A N 1
ATOM 932 C CA . GLN A 1 125 ? -16.25 -10.242 -0.626 1 98.56 125 GLN A CA 1
ATOM 933 C C . GLN A 1 125 ? -15.727 -11.492 -1.326 1 98.56 125 GLN A C 1
ATOM 935 O O . GLN A 1 125 ? -16.5 -12.234 -1.944 1 98.56 125 GLN A O 1
ATOM 940 N N . VAL A 1 126 ? -14.469 -11.727 -1.248 1 98.69 126 VAL A N 1
ATOM 941 C CA . VAL A 1 126 ? -13.867 -12.93 -1.809 1 98.69 126 VAL A CA 1
ATOM 942 C C . VAL A 1 126 ? -14.492 -14.164 -1.163 1 98.69 126 VAL A C 1
ATOM 944 O O . VAL A 1 126 ? -14.805 -15.141 -1.85 1 98.69 126 VAL A O 1
ATOM 947 N N . GLY A 1 127 ? -14.648 -14.109 0.163 1 98.62 127 GLY A N 1
ATOM 948 C CA . GLY A 1 127 ? -15.289 -15.203 0.883 1 98.62 127 GLY A CA 1
ATOM 949 C C . GLY A 1 127 ? -16.672 -15.539 0.344 1 98.62 127 GLY A C 1
ATOM 950 O O . GLY A 1 127 ? -17.031 -16.719 0.247 1 98.62 127 GLY A O 1
ATOM 951 N N . VAL A 1 128 ? -17.438 -14.57 0.04 1 98.5 128 VAL A N 1
ATOM 952 C CA . VAL A 1 128 ? -18.781 -14.758 -0.52 1 98.5 128 VAL A CA 1
ATOM 953 C C . VAL A 1 128 ? -18.672 -15.516 -1.843 1 98.5 128 VAL A C 1
ATOM 955 O O . VAL A 1 128 ? -19.422 -16.469 -2.076 1 98.5 128 VAL A O 1
ATOM 958 N N . VAL A 1 129 ? -17.781 -15.055 -2.74 1 98.62 129 VAL A N 1
ATOM 959 C CA . VAL A 1 129 ? -17.578 -15.68 -4.043 1 98.62 129 VAL A CA 1
ATOM 960 C C . VAL A 1 129 ? -17.188 -17.141 -3.863 1 98.62 129 VAL A C 1
ATOM 962 O O . VAL A 1 129 ? -17.734 -18.031 -4.523 1 98.62 129 VAL A O 1
ATOM 965 N N . LEU A 1 130 ? -16.266 -17.422 -2.959 1 98.44 130 LEU A N 1
ATOM 966 C CA . LEU A 1 130 ? -15.734 -18.766 -2.77 1 98.44 130 LEU A CA 1
ATOM 967 C C . LEU A 1 130 ? -16.766 -19.672 -2.102 1 98.44 130 LEU A C 1
ATOM 969 O O . LEU A 1 130 ? -16.828 -20.875 -2.391 1 98.44 130 LEU A O 1
ATOM 973 N N . ALA A 1 131 ? -17.516 -19.156 -1.171 1 97.94 131 ALA A N 1
ATOM 974 C CA . ALA A 1 131 ? -18.578 -19.938 -0.533 1 97.94 131 ALA A CA 1
ATOM 975 C C . ALA A 1 131 ? -19.594 -20.406 -1.559 1 97.94 131 ALA A C 1
ATOM 977 O O . ALA A 1 131 ? -20.062 -21.547 -1.509 1 97.94 131 ALA A O 1
ATOM 978 N N . ARG A 1 132 ? -19.984 -19.516 -2.479 1 97.56 132 ARG A N 1
ATOM 979 C CA . ARG A 1 132 ? -20.906 -19.891 -3.555 1 97.56 132 ARG A CA 1
ATOM 980 C C . ARG A 1 132 ? -20.344 -21.031 -4.391 1 97.56 132 ARG A C 1
ATOM 982 O O . ARG A 1 132 ? -21.062 -21.953 -4.758 1 97.56 132 ARG A O 1
ATOM 989 N N . ALA A 1 133 ? -19.078 -20.844 -4.75 1 97.56 133 ALA A N 1
ATOM 990 C CA . ALA A 1 133 ? -18.422 -21.891 -5.523 1 97.56 133 ALA A CA 1
ATOM 991 C C . ALA A 1 133 ? -18.469 -23.234 -4.789 1 97.56 133 ALA A C 1
ATOM 993 O O . ALA A 1 133 ? -18.703 -24.266 -5.402 1 97.56 133 ALA A O 1
ATOM 994 N N . ALA A 1 134 ? -18.156 -23.219 -3.498 1 96.56 134 ALA A N 1
ATOM 995 C CA . ALA A 1 134 ? -18.219 -24.422 -2.68 1 96.56 134 ALA A CA 1
ATOM 996 C C . ALA A 1 134 ? -19.609 -25.031 -2.715 1 96.56 134 ALA A C 1
ATOM 998 O O . ALA A 1 134 ? -19.766 -26.25 -2.828 1 96.56 134 ALA A O 1
ATOM 999 N N . ASP A 1 135 ? -20.609 -24.234 -2.594 1 97.12 135 ASP A N 1
ATOM 1000 C CA . ASP A 1 135 ? -22 -24.688 -2.646 1 97.12 135 ASP A CA 1
ATOM 1001 C C . ASP A 1 135 ? -22.281 -25.406 -3.965 1 97.12 135 ASP A C 1
ATOM 1003 O O . ASP A 1 135 ? -23.109 -26.328 -4.008 1 97.12 135 ASP A O 1
ATOM 1007 N N . ARG A 1 136 ? -21.641 -24.984 -5.027 1 97.12 136 ARG A N 1
ATOM 1008 C CA . ARG A 1 136 ? -21.828 -25.562 -6.352 1 97.12 136 ARG A CA 1
ATOM 1009 C C . ARG A 1 136 ? -20.922 -26.781 -6.539 1 97.12 136 ARG A C 1
ATOM 1011 O O . ARG A 1 136 ? -20.906 -27.375 -7.617 1 97.12 136 ARG A O 1
ATOM 1018 N N . GLY A 1 137 ? -20.062 -27.062 -5.578 1 96.94 137 GLY A N 1
ATOM 1019 C CA . GLY A 1 137 ? -19.172 -28.219 -5.633 1 96.94 137 GLY A CA 1
ATOM 1020 C C . GLY A 1 137 ? -17.891 -27.938 -6.391 1 96.94 137 GLY A C 1
ATOM 1021 O O . GLY A 1 137 ? -17.188 -28.859 -6.789 1 96.94 137 GLY A O 1
ATOM 1022 N N . GLU A 1 138 ? -17.562 -26.688 -6.605 1 96.25 138 GLU A N 1
ATOM 1023 C CA . GLU A 1 138 ? -16.344 -26.312 -7.309 1 96.25 138 GLU A CA 1
ATOM 1024 C C . GLU A 1 138 ? -15.141 -26.297 -6.363 1 96.25 138 GLU A C 1
ATOM 1026 O O . GLU A 1 138 ? -15.273 -25.953 -5.188 1 96.25 138 GLU A O 1
ATOM 1031 N N . THR A 1 139 ? -14.055 -26.734 -6.895 1 94.81 139 THR A N 1
ATOM 1032 C CA . THR A 1 139 ? -12.805 -26.609 -6.152 1 94.81 139 THR A CA 1
ATOM 1033 C C . THR A 1 139 ? -12.266 -25.188 -6.215 1 94.81 139 THR A C 1
ATOM 1035 O O . THR A 1 139 ? -12.078 -24.641 -7.305 1 94.81 139 THR A O 1
ATOM 1038 N N . ALA A 1 140 ? -12.125 -24.625 -5.117 1 94.69 140 ALA A N 1
ATOM 1039 C CA . ALA A 1 140 ? -11.695 -23.219 -5.047 1 94.69 140 ALA A CA 1
ATOM 1040 C C . ALA A 1 140 ? -10.492 -23.062 -4.113 1 94.69 140 ALA A C 1
ATOM 1042 O O . ALA A 1 140 ? -10.328 -23.844 -3.168 1 94.69 140 ALA A O 1
ATOM 1043 N N . PRO A 1 141 ? -9.617 -22.078 -4.391 1 96.31 141 PRO A N 1
ATOM 1044 C CA . PRO A 1 141 ? -8.602 -21.734 -3.396 1 96.31 141 PRO A CA 1
ATOM 1045 C C . PRO A 1 141 ? -9.195 -21.156 -2.115 1 96.31 141 PRO A C 1
ATOM 1047 O O . PRO A 1 141 ? -10.406 -20.891 -2.055 1 96.31 141 PRO A O 1
ATOM 1050 N N . ASP A 1 142 ? -8.344 -21.031 -1.046 1 96.81 142 ASP A N 1
ATOM 1051 C CA . ASP A 1 142 ? -8.836 -20.359 0.152 1 96.81 142 ASP A CA 1
ATOM 1052 C C . ASP A 1 142 ? -8.75 -18.844 0.004 1 96.81 142 ASP A C 1
ATOM 1054 O O . ASP A 1 142 ? -8.133 -18.328 -0.934 1 96.81 142 ASP A O 1
ATOM 1058 N N . VAL A 1 143 ? -9.383 -18.1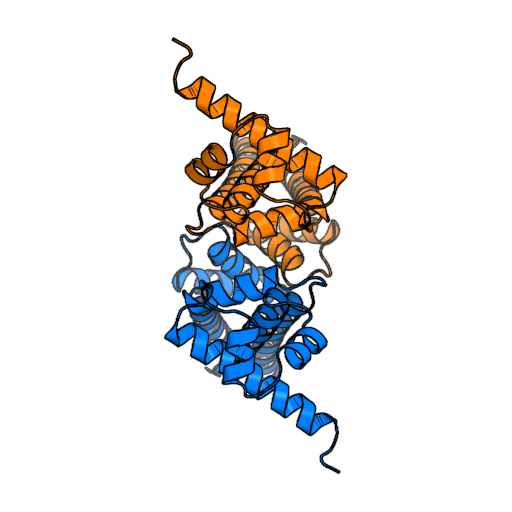25 0.866 1 98 143 VAL A N 1
ATOM 1059 C CA . VAL A 1 143 ? -9.516 -16.672 0.802 1 98 143 VAL A CA 1
ATOM 1060 C C . VAL A 1 143 ? -8.133 -16.031 0.807 1 98 143 VAL A C 1
ATOM 1062 O O . VAL A 1 143 ? -7.855 -15.133 -0.001 1 98 143 VAL A O 1
ATOM 1065 N N . GLU A 1 144 ? -7.203 -16.469 1.679 1 96.94 144 GLU A N 1
ATOM 1066 C CA . GLU A 1 144 ? -5.875 -15.875 1.805 1 96.94 144 GLU A CA 1
ATOM 1067 C C . GLU A 1 144 ? -5.07 -16.047 0.521 1 96.94 144 GLU A C 1
ATOM 1069 O O . GLU A 1 144 ? -4.289 -15.164 0.151 1 96.94 144 GLU A O 1
ATOM 1074 N N . THR A 1 145 ? -5.277 -17.156 -0.114 1 96.94 145 THR A N 1
ATOM 1075 C CA . THR A 1 145 ? -4.613 -17.375 -1.394 1 96.94 145 THR A CA 1
ATOM 1076 C C . THR A 1 145 ? -5.09 -16.375 -2.436 1 96.94 145 THR A C 1
ATOM 1078 O O . THR A 1 145 ? -4.285 -15.805 -3.18 1 96.94 145 THR A O 1
ATOM 1081 N N . VAL A 1 146 ? -6.402 -16.109 -2.486 1 98.31 146 VAL A N 1
ATOM 1082 C CA . VAL A 1 146 ? -6.953 -15.156 -3.438 1 98.31 146 VAL A CA 1
ATOM 1083 C C . VAL A 1 146 ? -6.469 -13.75 -3.092 1 98.31 146 VAL A C 1
ATOM 1085 O O . VAL A 1 146 ? -6.137 -12.961 -3.98 1 98.31 146 VAL A O 1
ATOM 1088 N N . LEU A 1 147 ? -6.398 -13.398 -1.812 1 98.25 147 LEU A N 1
ATOM 1089 C CA . LEU A 1 147 ? -5.883 -12.094 -1.403 1 98.25 147 LEU A CA 1
ATOM 1090 C C . LEU A 1 147 ? -4.422 -11.938 -1.816 1 98.25 147 LEU A C 1
ATOM 1092 O O . LEU A 1 147 ? -4.039 -10.906 -2.367 1 98.25 147 LEU A O 1
ATOM 1096 N N . ASP A 1 148 ? -3.633 -12.938 -1.639 1 97.44 148 ASP A N 1
ATOM 1097 C CA . ASP A 1 148 ? -2.201 -12.875 -1.909 1 97.44 148 ASP A CA 1
ATOM 1098 C C . ASP A 1 148 ? -1.928 -12.781 -3.408 1 97.44 148 ASP A C 1
ATOM 1100 O O . ASP A 1 148 ? -0.992 -12.102 -3.834 1 97.44 148 ASP A O 1
ATOM 1104 N N . HIS A 1 149 ? -2.762 -13.383 -4.227 1 97.56 149 HIS A N 1
ATOM 1105 C CA . HIS A 1 149 ? -2.35 -13.594 -5.60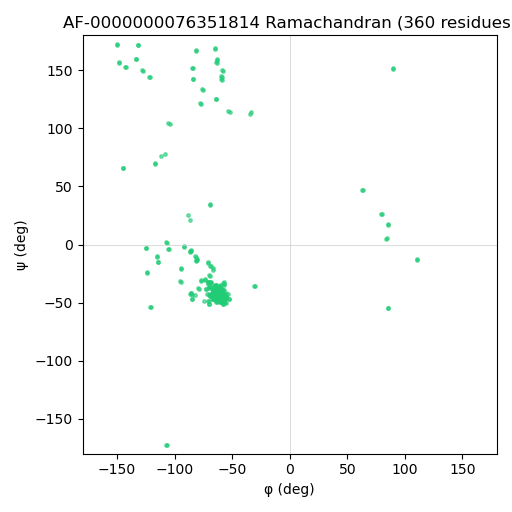9 1 97.56 149 HIS A CA 1
ATOM 1106 C C . HIS A 1 149 ? -3.23 -12.797 -6.57 1 97.56 149 HIS A C 1
ATOM 1108 O O . HIS A 1 149 ? -2.924 -12.703 -7.762 1 97.56 149 HIS A O 1
ATOM 1114 N N . VAL A 1 150 ? -4.312 -12.242 -6.07 1 98.5 150 VAL A N 1
ATOM 1115 C CA . VAL A 1 150 ? -5.18 -11.43 -6.918 1 98.5 150 VAL A CA 1
ATOM 1116 C C . VAL A 1 150 ? -5.27 -10.016 -6.359 1 98.5 150 VAL A C 1
ATOM 1118 O O . VAL A 1 150 ? -4.902 -9.047 -7.031 1 98.5 150 VAL A O 1
ATOM 1121 N N . VAL A 1 151 ? -5.629 -9.836 -5.102 1 98.56 151 VAL A N 1
ATOM 1122 C CA . VAL A 1 151 ? -5.848 -8.531 -4.488 1 98.56 151 VAL A CA 1
ATOM 1123 C C . VAL A 1 151 ? -4.516 -7.805 -4.316 1 98.56 151 VAL A C 1
ATOM 1125 O O . VAL A 1 151 ? -4.371 -6.652 -4.723 1 98.56 151 VAL A O 1
ATOM 1128 N N . ALA A 1 152 ? -3.533 -8.531 -3.756 1 98.06 152 ALA A N 1
ATOM 1129 C CA . ALA A 1 152 ? -2.25 -7.926 -3.402 1 98.06 152 ALA A CA 1
ATOM 1130 C C . ALA A 1 152 ? -1.542 -7.379 -4.637 1 98.06 152 ALA A C 1
ATOM 1132 O O . ALA A 1 152 ? -1.106 -6.223 -4.652 1 98.06 152 ALA A O 1
ATOM 1133 N N . PRO A 1 153 ? -1.421 -8.125 -5.723 1 98 153 PRO A N 1
ATOM 1134 C CA . PRO A 1 153 ? -0.745 -7.555 -6.887 1 98 153 PRO A CA 1
ATOM 1135 C C . PRO A 1 153 ? -1.49 -6.355 -7.473 1 98 153 PRO A C 1
ATOM 1137 O O . PRO A 1 153 ? -0.863 -5.402 -7.938 1 98 153 PRO A O 1
ATOM 1140 N N . MET A 1 154 ? -2.799 -6.359 -7.477 1 98.19 154 MET A N 1
ATOM 1141 C CA . MET A 1 154 ? -3.555 -5.215 -7.977 1 98.19 154 MET A CA 1
ATOM 1142 C C . MET A 1 154 ? -3.297 -3.979 -7.121 1 98.19 154 MET A C 1
ATOM 1144 O O . MET A 1 154 ? -3.035 -2.896 -7.652 1 98.19 154 MET A O 1
ATOM 1148 N N . MET A 1 155 ? -3.359 -4.125 -5.84 1 97.44 155 MET A N 1
ATOM 1149 C CA . MET A 1 155 ? -3.109 -3.016 -4.926 1 97.44 155 MET A CA 1
ATOM 1150 C C . MET A 1 155 ? -1.685 -2.496 -5.078 1 97.44 155 MET A C 1
ATOM 1152 O O . MET A 1 155 ? -1.452 -1.285 -5.035 1 97.44 155 MET A O 1
ATOM 1156 N N . TYR A 1 156 ? -0.75 -3.385 -5.25 1 97.31 156 TYR A N 1
ATOM 1157 C CA . TYR A 1 156 ? 0.644 -2.994 -5.43 1 97.31 156 TYR A CA 1
ATOM 1158 C C . TYR A 1 156 ? 0.819 -2.166 -6.695 1 97.31 156 TYR A C 1
ATOM 1160 O O . TYR A 1 156 ? 1.52 -1.15 -6.688 1 97.31 156 TYR A O 1
ATOM 1168 N N . ARG A 1 157 ? 0.224 -2.594 -7.809 1 96.81 157 ARG A N 1
ATOM 1169 C CA . ARG A 1 157 ? 0.295 -1.83 -9.047 1 96.81 157 ARG A CA 1
ATOM 1170 C C . ARG A 1 157 ? -0.35 -0.458 -8.891 1 96.81 157 ARG A C 1
ATOM 1172 O O . ARG A 1 157 ? 0.203 0.55 -9.336 1 96.81 157 ARG A O 1
ATOM 1179 N N . ILE A 1 158 ? -1.436 -0.43 -8.266 1 95.56 158 ILE A N 1
ATOM 1180 C CA . ILE A 1 158 ? -2.17 0.816 -8.078 1 95.56 158 ILE A CA 1
ATOM 1181 C C . ILE A 1 158 ? -1.32 1.798 -7.273 1 95.56 158 ILE A C 1
ATOM 1183 O O . ILE A 1 158 ? -1.24 2.98 -7.609 1 95.56 158 ILE A O 1
ATOM 1187 N N . LEU A 1 159 ? -0.622 1.346 -6.25 1 94.81 159 LEU A N 1
ATOM 1188 C CA . LEU A 1 159 ? -0.011 2.23 -5.262 1 94.81 159 LEU A CA 1
ATOM 1189 C C . LEU A 1 159 ? 1.445 2.514 -5.613 1 94.81 159 LEU A C 1
ATOM 1191 O O . LEU A 1 159 ? 1.955 3.602 -5.336 1 94.81 159 LEU A O 1
ATOM 1195 N N . PHE A 1 160 ? 2.115 1.568 -6.23 1 95.62 160 PHE A N 1
ATOM 1196 C CA . PHE A 1 160 ? 3.566 1.683 -6.32 1 95.62 160 PHE A CA 1
ATOM 1197 C C . PHE A 1 160 ? 4.027 1.617 -7.77 1 95.62 160 PHE A C 1
ATOM 1199 O O . PHE A 1 160 ? 5.137 2.049 -8.094 1 95.62 160 PHE A O 1
ATOM 1206 N N . ARG A 1 161 ? 3.24 1.04 -8.578 1 92.12 161 ARG A N 1
ATOM 1207 C CA . ARG A 1 161 ? 3.697 0.754 -9.938 1 92.12 161 ARG A CA 1
ATOM 1208 C C . ARG A 1 161 ? 2.559 0.891 -10.938 1 92.12 161 ARG A C 1
ATOM 1210 O O . ARG A 1 161 ? 2.146 -0.093 -11.555 1 92.12 161 ARG A O 1
ATOM 1217 N N . PRO A 1 162 ? 2.041 2.129 -11.109 1 80.12 162 PRO A N 1
ATOM 1218 C CA . PRO A 1 162 ? 0.745 2.35 -11.75 1 80.12 162 PRO A CA 1
ATOM 1219 C C . PRO A 1 162 ? 0.766 2.029 -13.25 1 80.12 162 PRO A C 1
ATOM 1221 O O . PRO A 1 162 ? -0.128 2.449 -13.984 1 80.12 162 PRO A O 1
ATOM 1224 N N . SER A 1 163 ? 1.486 1.092 -13.711 1 79.44 163 SER A N 1
ATOM 1225 C CA . SER A 1 163 ? 1.386 0.673 -15.109 1 79.44 163 SER A CA 1
ATOM 1226 C C . SER A 1 163 ? 1.007 -0.8 -15.219 1 79.44 163 SER A C 1
ATOM 1228 O O . SER A 1 163 ? 1.232 -1.575 -14.289 1 79.44 163 SER A O 1
ATOM 1230 N N . GLY A 1 164 ? 0.194 -1.052 -16.266 1 78.5 164 GLY A N 1
ATOM 1231 C CA . GLY A 1 164 ? -0.072 -2.445 -16.578 1 78.5 164 GLY A CA 1
ATOM 1232 C C . GLY A 1 164 ? -1.107 -3.08 -15.672 1 78.5 164 GLY A C 1
ATOM 1233 O O . GLY A 1 164 ? -1.014 -4.266 -15.352 1 78.5 164 GLY A O 1
ATOM 1234 N N . HIS A 1 165 ? -2.025 -2.178 -15.117 1 84.12 165 HIS A N 1
ATOM 1235 C CA . HIS A 1 165 ? -3.076 -2.719 -14.258 1 84.12 165 HIS A CA 1
ATOM 1236 C C . HIS A 1 165 ? -4.457 -2.459 -14.852 1 84.12 165 HIS A C 1
ATOM 1238 O O . HIS A 1 165 ? -5.273 -1.754 -14.258 1 84.12 165 HIS A O 1
ATOM 1244 N N . ASP A 1 166 ? -4.699 -3.148 -15.938 1 93.44 166 ASP A N 1
ATOM 1245 C CA . ASP A 1 166 ? -6.008 -3.066 -16.578 1 93.44 166 ASP A CA 1
ATOM 1246 C C . ASP A 1 166 ? -6.809 -4.348 -16.344 1 93.44 166 ASP A C 1
ATOM 1248 O O . ASP A 1 166 ? -6.398 -5.215 -15.578 1 93.44 166 ASP A O 1
ATOM 1252 N N . ALA A 1 167 ? -7.938 -4.391 -17.031 1 95.38 167 ALA A N 1
ATOM 1253 C CA . ALA A 1 167 ? -8.836 -5.531 -16.859 1 95.38 167 ALA A CA 1
ATOM 1254 C C . ALA A 1 167 ? -8.148 -6.832 -17.266 1 95.38 167 ALA A C 1
ATOM 1256 O O . ALA A 1 167 ? -8.367 -7.879 -16.641 1 95.38 167 ALA A O 1
ATOM 1257 N N . ALA A 1 168 ? -7.383 -6.805 -18.281 1 96.69 168 ALA A N 1
ATOM 1258 C CA . ALA A 1 168 ? -6.652 -7.988 -18.734 1 96.69 168 ALA A CA 1
ATOM 1259 C C . ALA A 1 168 ? -5.695 -8.484 -17.656 1 96.69 168 ALA A C 1
ATOM 1261 O O . ALA A 1 168 ? -5.504 -9.695 -17.5 1 96.69 168 ALA A O 1
ATOM 1262 N N . TYR A 1 169 ? -5.098 -7.609 -16.969 1 97.31 169 TYR A N 1
ATOM 1263 C CA . TYR A 1 169 ? -4.207 -7.938 -15.859 1 97.31 169 TYR A CA 1
ATOM 1264 C C . TYR A 1 169 ? -4.957 -8.672 -14.75 1 97.31 169 TYR A C 1
ATOM 1266 O O . TYR A 1 169 ? -4.516 -9.727 -14.289 1 97.31 169 TYR A O 1
ATOM 1274 N N . ALA A 1 170 ? -6.121 -8.133 -14.367 1 98.19 170 ALA A N 1
ATOM 1275 C CA . ALA A 1 170 ? -6.953 -8.766 -13.344 1 98.19 170 ALA A CA 1
ATOM 1276 C C . ALA A 1 170 ? -7.371 -10.164 -13.773 1 98.19 170 ALA A C 1
ATOM 1278 O O . ALA A 1 170 ? -7.32 -11.109 -12.969 1 98.19 170 ALA A O 1
ATOM 1279 N N . ARG A 1 171 ? -7.742 -10.289 -14.992 1 97.88 171 ARG A N 1
ATOM 1280 C CA . ARG A 1 171 ? -8.172 -11.578 -15.508 1 97.88 171 ARG A CA 1
ATOM 1281 C C . ARG A 1 171 ? -7.027 -12.586 -15.484 1 97.88 171 ARG A C 1
ATOM 1283 O O . ARG A 1 171 ? -7.234 -13.766 -15.164 1 97.88 171 ARG A O 1
ATOM 1290 N N . ARG A 1 172 ? -5.902 -12.117 -15.812 1 97.06 172 ARG A N 1
ATOM 1291 C CA . ARG A 1 172 ? -4.73 -12.992 -15.797 1 97.06 172 ARG A CA 1
ATOM 1292 C C . ARG A 1 172 ? -4.43 -13.477 -14.391 1 97.06 172 ARG A C 1
ATOM 1294 O O . ARG A 1 172 ? -4.129 -14.656 -14.188 1 97.06 172 ARG A O 1
ATOM 1301 N N . LEU A 1 173 ? -4.48 -12.617 -13.43 1 97.88 173 LEU A N 1
ATOM 1302 C CA . LEU A 1 173 ? -4.246 -13.008 -12.039 1 97.88 173 LEU A CA 1
ATOM 1303 C C . LEU A 1 173 ? -5.234 -14.078 -11.602 1 97.88 173 LEU A C 1
ATOM 1305 O O . LEU A 1 173 ? -4.848 -15.055 -10.953 1 97.88 173 LEU A O 1
ATOM 1309 N N . VAL A 1 174 ? -6.484 -13.867 -11.93 1 98.31 174 VAL A N 1
ATOM 1310 C CA . VAL A 1 174 ? -7.527 -14.82 -11.547 1 98.31 174 VAL A CA 1
ATOM 1311 C C . VAL A 1 174 ? -7.266 -16.172 -12.219 1 98.31 174 VAL A C 1
ATOM 1313 O O . VAL A 1 174 ? -7.367 -17.219 -11.578 1 98.31 174 VAL A O 1
ATOM 1316 N N . ALA A 1 175 ? -6.965 -16.141 -13.492 1 97.12 175 ALA A N 1
ATOM 1317 C CA . ALA A 1 175 ? -6.664 -17.375 -14.211 1 97.12 175 ALA A CA 1
ATOM 1318 C C . ALA A 1 175 ? -5.516 -18.125 -13.547 1 97.12 175 ALA A C 1
ATOM 1320 O O . ALA A 1 175 ? -5.578 -19.359 -13.383 1 97.12 175 ALA A O 1
ATOM 1321 N N . GLU A 1 176 ? -4.523 -17.438 -13.172 1 95.25 176 GLU A N 1
ATOM 1322 C CA . GLU A 1 176 ? -3.342 -18.047 -12.562 1 95.25 176 GLU A CA 1
ATOM 1323 C C . GLU A 1 176 ? -3.686 -18.734 -11.242 1 95.25 176 GLU A C 1
ATOM 1325 O O . GLU A 1 176 ? -3.223 -19.844 -10.961 1 95.25 176 GLU A O 1
ATOM 1330 N N . VAL A 1 177 ? -4.496 -18.062 -10.398 1 95.56 177 VAL A N 1
ATOM 1331 C CA . VAL A 1 177 ? -4.805 -18.609 -9.086 1 95.56 177 VAL A CA 1
ATOM 1332 C C . VAL A 1 177 ? -5.711 -19.828 -9.234 1 95.56 177 VAL A C 1
ATOM 1334 O O . VAL A 1 177 ? -5.598 -20.797 -8.469 1 95.56 177 VAL A O 1
ATOM 1337 N N . LEU A 1 178 ? -6.57 -19.812 -10.203 1 95.81 178 LEU A N 1
ATOM 1338 C CA . LEU A 1 178 ? -7.488 -20.922 -10.406 1 95.81 178 LEU A CA 1
ATOM 1339 C C . LEU A 1 178 ? -6.777 -22.109 -11.055 1 95.81 178 LEU A C 1
ATOM 1341 O O . LEU A 1 178 ? -7.113 -23.266 -10.789 1 95.81 178 LEU A O 1
ATOM 1345 N N . ASP A 1 179 ? -5.785 -21.812 -11.867 1 90.81 179 ASP A N 1
ATOM 1346 C CA . ASP A 1 179 ? -5.016 -22.875 -12.531 1 90.81 179 ASP A CA 1
ATOM 1347 C C . ASP A 1 179 ? -4.094 -23.578 -11.547 1 90.81 179 ASP A C 1
ATOM 1349 O O . ASP A 1 179 ? -3.75 -24.75 -11.742 1 90.81 179 ASP A O 1
ATOM 1353 N N . ALA A 1 180 ? -3.637 -22.922 -10.547 1 82.38 180 ALA A N 1
ATOM 1354 C CA . ALA A 1 180 ? -2.732 -23.5 -9.555 1 82.38 180 ALA A CA 1
ATOM 1355 C C . ALA A 1 180 ? -3.451 -24.516 -8.672 1 82.38 180 ALA A C 1
ATOM 1357 O O . ALA A 1 180 ? -2.812 -25.281 -7.941 1 82.38 180 ALA A O 1
ATOM 1358 N N . GLN A 1 181 ? -4.703 -24.547 -8.664 1 72.06 181 GLN A N 1
ATOM 1359 C CA . GLN A 1 181 ? -5.492 -25.484 -7.879 1 72.06 181 GLN A CA 1
ATOM 1360 C C . GLN A 1 181 ? -5.598 -26.844 -8.578 1 72.06 181 GLN A C 1
ATOM 1362 O O . GLN A 1 181 ? -5.992 -27.844 -7.969 1 72.06 181 GLN A O 1
ATOM 1367 N N . VAL A 1 182 ? -5.262 -26.875 -9.773 1 60 182 VAL A N 1
ATOM 1368 C CA . VAL A 1 182 ? -5.375 -28.125 -10.523 1 60 182 VAL A CA 1
ATOM 1369 C C . VAL A 1 182 ? -4.02 -28.828 -10.555 1 60 182 VAL A C 1
ATOM 1371 O O . VAL A 1 182 ? -2.975 -28.188 -10.578 1 60 182 VAL A O 1
ATOM 1374 N N . MET B 1 1 ? 34.062 27.281 -10.805 1 32.56 1 MET B N 1
ATOM 1375 C CA . MET B 1 1 ? 32.594 27.328 -10.688 1 32.56 1 MET B CA 1
ATOM 1376 C C . MET B 1 1 ? 32.062 26 -10.203 1 32.56 1 MET B C 1
ATOM 1378 O O . MET B 1 1 ? 32.375 24.938 -10.766 1 32.56 1 MET B O 1
ATOM 1382 N N . ALA B 1 2 ? 31.875 25.781 -8.914 1 47.38 2 ALA B N 1
ATOM 1383 C CA . ALA B 1 2 ? 31.328 24.531 -8.414 1 47.38 2 ALA B CA 1
ATOM 1384 C C . ALA B 1 2 ? 30.297 23.953 -9.391 1 47.38 2 ALA B C 1
ATOM 1386 O O . ALA B 1 2 ? 29.406 24.672 -9.852 1 47.38 2 ALA B O 1
ATOM 1387 N N . ARG B 1 3 ? 30.281 22.969 -10.094 1 44.88 3 ARG B N 1
ATOM 1388 C CA . ARG B 1 3 ? 29.344 22.453 -11.086 1 44.88 3 ARG B CA 1
ATOM 1389 C C . ARG B 1 3 ? 27.922 22.391 -10.531 1 44.88 3 ARG B C 1
ATOM 1391 O O . ARG B 1 3 ? 27.703 21.844 -9.453 1 44.88 3 ARG B O 1
ATOM 1398 N N . PRO B 1 4 ? 26.906 23.172 -11.023 1 51.31 4 PRO B N 1
ATOM 1399 C CA . PRO B 1 4 ? 25.516 23.328 -10.617 1 51.31 4 PRO B CA 1
ATOM 1400 C C . PRO B 1 4 ? 24.922 22.062 -10.016 1 51.31 4 PRO B C 1
ATOM 1402 O O . PRO B 1 4 ? 24.156 22.125 -9.047 1 51.31 4 PRO B O 1
ATOM 1405 N N . GLY B 1 5 ? 25.328 20.844 -10.547 1 59.59 5 GLY B N 1
ATOM 1406 C CA . GLY B 1 5 ? 24.938 19.531 -10.039 1 59.59 5 GLY B CA 1
ATOM 1407 C C . GLY B 1 5 ? 25.484 19.234 -8.656 1 59.59 5 GLY B C 1
ATOM 1408 O O . GLY B 1 5 ? 24.828 18.578 -7.852 1 59.59 5 GLY B O 1
ATOM 1409 N N . GLY B 1 6 ? 26.453 19.906 -8.305 1 74.81 6 GLY B N 1
ATOM 1410 C CA . GLY B 1 6 ? 27.172 19.656 -7.078 1 74.81 6 GLY B CA 1
ATOM 1411 C C . GLY B 1 6 ? 26.562 20.328 -5.867 1 74.81 6 GLY B C 1
ATOM 1412 O O . GLY B 1 6 ? 26.375 19.688 -4.828 1 74.81 6 GLY B O 1
ATOM 1413 N N . ARG B 1 7 ? 26.219 21.672 -6.047 1 82.88 7 ARG B N 1
ATOM 1414 C CA . ARG B 1 7 ? 25.625 22.406 -4.938 1 82.88 7 ARG B CA 1
ATOM 1415 C C . ARG B 1 7 ? 24.25 21.859 -4.594 1 82.88 7 ARG B C 1
ATOM 1417 O O . ARG B 1 7 ? 23.922 21.672 -3.42 1 82.88 7 ARG B O 1
ATOM 1424 N N . SER B 1 8 ? 23.516 21.688 -5.648 1 88.56 8 SER B N 1
ATOM 1425 C CA . SER B 1 8 ? 22.172 21.141 -5.461 1 88.56 8 SER B CA 1
ATOM 1426 C C . SER B 1 8 ? 22.219 19.781 -4.754 1 88.56 8 SER B C 1
ATOM 1428 O O . SER B 1 8 ? 21.406 19.516 -3.861 1 88.56 8 SER B O 1
ATOM 1430 N N . ALA B 1 9 ? 23.172 19.062 -5.125 1 91 9 ALA B N 1
ATOM 1431 C CA . ALA B 1 9 ? 23.344 17.75 -4.496 1 91 9 ALA B CA 1
ATOM 1432 C C . ALA B 1 9 ? 23.766 17.891 -3.037 1 91 9 ALA B C 1
ATOM 1434 O O . ALA B 1 9 ? 23.312 17.125 -2.178 1 91 9 ALA B O 1
ATOM 1435 N N . ARG B 1 10 ? 24.562 18.828 -2.77 1 92.31 10 ARG B N 1
ATOM 1436 C CA . ARG B 1 10 ? 25.031 19.062 -1.407 1 92.31 10 ARG B CA 1
ATOM 1437 C C . ARG B 1 10 ? 23.891 19.516 -0.502 1 92.31 10 ARG B C 1
ATOM 1439 O O . ARG B 1 10 ? 23.766 19.047 0.63 1 92.31 10 ARG B O 1
ATOM 1446 N N . VAL B 1 11 ? 23.094 20.406 -0.966 1 94 11 VAL B N 1
ATOM 1447 C CA . VAL B 1 11 ? 21.953 20.891 -0.212 1 94 11 VAL B CA 1
ATOM 1448 C C . VAL B 1 11 ? 20.984 19.734 0.058 1 94 11 VAL B C 1
ATOM 1450 O O . VAL B 1 11 ? 20.5 19.578 1.18 1 94 11 VAL B O 1
ATOM 1453 N N . GLN B 1 12 ? 20.719 18.984 -0.969 1 95.06 12 GLN B N 1
ATOM 1454 C CA . GLN B 1 12 ? 19.828 17.844 -0.816 1 95.06 12 GLN B CA 1
ATOM 1455 C C . GLN B 1 12 ? 20.328 16.891 0.271 1 95.06 12 GLN B C 1
ATOM 1457 O O . GLN B 1 12 ? 19.562 16.484 1.143 1 95.06 12 GLN B O 1
ATOM 1462 N N . GLU B 1 13 ? 21.547 16.609 0.212 1 95.88 13 GLU B N 1
ATOM 1463 C CA . GLU B 1 13 ? 22.141 15.695 1.188 1 95.88 13 GLU B CA 1
ATOM 1464 C C . GLU B 1 13 ? 22.078 16.281 2.596 1 95.88 13 GLU B C 1
ATOM 1466 O O . GLU B 1 13 ? 21.766 15.562 3.557 1 95.88 13 GLU B O 1
ATOM 1471 N N . ALA B 1 14 ? 22.359 17.5 2.721 1 97.25 14 ALA B N 1
ATOM 1472 C CA . ALA B 1 14 ? 22.328 18.156 4.023 1 97.25 14 ALA B CA 1
ATOM 1473 C C . ALA B 1 14 ? 20.922 18.125 4.613 1 97.25 14 ALA B C 1
ATOM 1475 O O . ALA B 1 14 ? 20.75 17.844 5.797 1 97.25 14 ALA B O 1
ATOM 1476 N N . VAL B 1 15 ? 19.969 18.406 3.785 1 98 15 VAL B N 1
ATOM 1477 C CA . VAL B 1 15 ? 18.594 18.453 4.234 1 98 15 VAL B CA 1
ATOM 1478 C C . VAL B 1 15 ? 18.109 17.047 4.578 1 98 15 VAL B C 1
ATOM 1480 O O . VAL B 1 15 ? 17.453 16.844 5.602 1 98 15 VAL B O 1
ATOM 1483 N N . HIS B 1 16 ? 18.438 16.109 3.74 1 97.75 16 HIS B N 1
ATOM 1484 C CA . HIS B 1 16 ? 18.078 14.719 4.031 1 97.75 16 HIS B CA 1
ATOM 1485 C C . HIS B 1 16 ? 18.672 14.258 5.352 1 97.75 16 HIS B C 1
ATOM 1487 O O . HIS B 1 16 ? 18 13.625 6.164 1 97.75 16 HIS B O 1
ATOM 1493 N N . THR B 1 17 ? 19.906 14.562 5.562 1 97.62 17 THR B N 1
ATOM 1494 C CA . THR B 1 17 ? 20.594 14.195 6.797 1 97.62 17 THR B CA 1
ATOM 1495 C C . THR B 1 17 ? 19.922 14.859 8 1 97.62 17 THR B C 1
ATOM 1497 O O . THR B 1 17 ? 19.719 14.219 9.031 1 97.62 17 THR B O 1
ATOM 1500 N N . ALA B 1 18 ? 19.578 16.078 7.863 1 98.44 18 ALA B N 1
ATOM 1501 C CA . ALA B 1 18 ? 18.906 16.812 8.922 1 98.44 18 ALA B CA 1
ATOM 1502 C C . ALA B 1 18 ? 17.578 16.156 9.289 1 98.44 18 ALA B C 1
ATOM 1504 O O . ALA B 1 18 ? 17.25 16.016 10.477 1 98.44 18 ALA B O 1
ATOM 1505 N N . VAL B 1 19 ? 16.812 15.773 8.266 1 98 19 VAL B N 1
ATOM 1506 C CA . VAL B 1 19 ? 15.539 15.117 8.5 1 98 19 VAL B CA 1
ATOM 1507 C C . VAL B 1 19 ? 15.75 13.836 9.305 1 98 19 VAL B C 1
ATOM 1509 O O . VAL B 1 19 ? 15.07 13.602 10.305 1 98 19 VAL B O 1
ATOM 1512 N N . ARG B 1 20 ? 16.688 13.039 8.906 1 95.88 20 ARG B N 1
ATOM 1513 C CA . ARG B 1 20 ? 16.953 11.766 9.562 1 95.88 20 ARG B CA 1
ATOM 1514 C C . ARG B 1 20 ? 17.406 11.969 11.008 1 95.88 20 ARG B C 1
ATOM 1516 O O . ARG B 1 20 ? 16.891 11.312 11.922 1 95.88 20 ARG B O 1
ATOM 1523 N N . GLU B 1 21 ? 18.281 12.844 11.219 1 97 21 GLU B N 1
ATOM 1524 C CA . GLU B 1 21 ? 18.812 13.109 12.555 1 97 21 GLU B CA 1
ATOM 1525 C C . GLU B 1 21 ? 17.734 13.648 13.484 1 97 21 GLU B C 1
ATOM 1527 O O . GLU B 1 21 ? 17.594 13.195 14.625 1 97 21 GLU B O 1
ATOM 1532 N N . LEU B 1 22 ? 17.016 14.594 13.016 1 97.44 22 LEU B N 1
ATOM 1533 C CA . LEU B 1 22 ? 15.977 15.211 13.82 1 97.44 22 LEU B CA 1
ATOM 1534 C C . LEU B 1 22 ? 14.867 14.211 14.133 1 97.44 22 LEU B C 1
ATOM 1536 O O . LEU B 1 22 ? 14.32 14.203 15.242 1 97.44 22 LEU B O 1
ATOM 1540 N N . ALA B 1 23 ? 14.555 13.422 13.125 1 95.06 23 ALA B N 1
ATOM 1541 C CA . ALA B 1 23 ? 13.547 12.398 13.375 1 95.06 23 ALA B CA 1
ATOM 1542 C C . ALA B 1 23 ? 13.984 11.469 14.508 1 95.06 23 ALA B C 1
ATOM 1544 O O . ALA B 1 23 ? 13.172 11.07 15.344 1 95.06 23 ALA B O 1
ATOM 1545 N N . ASP B 1 24 ? 15.242 11.125 14.539 1 93.62 24 ASP B N 1
ATOM 1546 C CA . ASP B 1 24 ? 15.797 10.258 15.57 1 93.62 24 ASP B CA 1
ATOM 1547 C C . ASP B 1 24 ? 15.805 10.953 16.922 1 93.62 24 ASP B C 1
ATOM 1549 O O . ASP B 1 24 ? 15.609 10.312 17.953 1 93.62 24 ASP B O 1
ATOM 1553 N N . GLU B 1 25 ? 15.977 12.234 16.906 1 95.94 25 GLU B N 1
ATOM 1554 C CA . GLU B 1 25 ? 16.172 13 18.141 1 95.94 25 GLU B CA 1
ATOM 1555 C C . GLU B 1 25 ? 14.836 13.398 18.75 1 95.94 25 GLU B C 1
ATOM 1557 O O . GLU B 1 25 ? 14.641 13.25 19.969 1 95.94 25 GLU B O 1
ATOM 1562 N N . VAL B 1 26 ? 13.867 13.852 17.922 1 95.38 26 VAL B N 1
ATOM 1563 C CA . VAL B 1 26 ? 12.68 14.477 18.5 1 95.38 26 VAL B CA 1
ATOM 1564 C C . VAL B 1 26 ? 11.422 13.766 18 1 95.38 26 VAL B C 1
ATOM 1566 O O . VAL B 1 26 ? 10.312 14.07 18.422 1 95.38 26 VAL B O 1
ATOM 1569 N N . GLY B 1 27 ? 11.617 12.836 17.156 1 91.62 27 GLY B N 1
ATOM 1570 C CA . GLY B 1 27 ? 10.477 12.133 16.594 1 91.62 27 GLY B CA 1
ATOM 1571 C C . GLY B 1 27 ? 9.945 12.773 15.328 1 91.62 27 GLY B C 1
ATOM 1572 O O . GLY B 1 27 ? 10.023 13.992 15.156 1 91.62 27 GLY B O 1
ATOM 1573 N N . ARG B 1 28 ? 9.375 12.039 14.469 1 88.69 28 ARG B N 1
ATOM 1574 C CA . ARG B 1 28 ? 8.891 12.461 13.156 1 88.69 28 ARG B CA 1
ATOM 1575 C C . ARG B 1 28 ? 7.816 13.531 13.289 1 88.69 28 ARG B C 1
ATOM 1577 O O . ARG B 1 28 ? 7.781 14.484 12.508 1 88.69 28 ARG B O 1
ATOM 1584 N N . ASP B 1 29 ? 6.984 13.367 14.234 1 85.44 29 ASP B N 1
ATOM 1585 C CA . ASP B 1 29 ? 5.832 14.25 14.383 1 85.44 29 ASP B CA 1
ATOM 1586 C C . ASP B 1 29 ? 6.266 15.656 14.789 1 85.44 29 ASP B C 1
ATOM 1588 O O . ASP B 1 29 ? 5.5 16.609 14.648 1 85.44 29 ASP B O 1
ATOM 1592 N N . ALA B 1 30 ? 7.398 15.789 15.266 1 93.75 30 ALA B N 1
ATOM 1593 C CA . ALA B 1 30 ? 7.898 17.078 15.75 1 93.75 30 ALA B CA 1
ATOM 1594 C C . ALA B 1 30 ? 8.641 17.828 14.641 1 93.75 30 ALA B C 1
ATOM 1596 O O . ALA B 1 30 ? 9.031 18.984 14.82 1 93.75 30 ALA B O 1
ATOM 1597 N N . LEU B 1 31 ? 8.734 17.234 13.531 1 96.44 31 LEU B N 1
ATOM 1598 C CA . LEU B 1 31 ? 9.516 17.828 12.445 1 96.44 31 LEU B CA 1
ATOM 1599 C C . LEU B 1 31 ? 8.758 18.969 11.797 1 96.44 31 LEU B C 1
ATOM 1601 O O . LEU B 1 31 ? 7.547 18.891 11.586 1 96.44 31 LEU B O 1
ATOM 1605 N N . THR B 1 32 ? 9.523 20.109 11.594 1 97 32 THR B N 1
ATOM 1606 C CA . THR B 1 32 ? 9.031 21.234 10.805 1 97 32 THR B CA 1
ATOM 1607 C C . THR B 1 32 ? 10.094 21.703 9.812 1 97 32 THR B C 1
ATOM 1609 O O . THR B 1 32 ? 11.281 21.438 9.992 1 97 32 THR B O 1
ATOM 1612 N N . VAL B 1 33 ? 9.633 22.391 8.828 1 97.62 33 VAL B N 1
ATOM 1613 C CA . VAL B 1 33 ? 10.562 22.875 7.809 1 97.62 33 VAL B CA 1
ATOM 1614 C C . VAL B 1 33 ? 11.57 23.828 8.445 1 97.62 33 VAL B C 1
ATOM 1616 O O . VAL B 1 33 ? 12.773 23.719 8.203 1 97.62 33 VAL B O 1
ATOM 1619 N N . PRO B 1 34 ? 11.117 24.719 9.391 1 97.94 34 PRO B N 1
ATOM 1620 C CA . PRO B 1 34 ? 12.102 25.609 10.008 1 97.94 34 PRO B CA 1
ATOM 1621 C C . PRO B 1 34 ? 13.141 24.859 10.836 1 97.94 34 PRO B C 1
ATOM 1623 O O . PRO B 1 34 ? 14.336 25.172 10.766 1 97.94 34 PRO B O 1
ATOM 1626 N N . LEU B 1 35 ? 12.758 23.859 11.562 1 98.12 35 LEU B N 1
ATOM 1627 C CA . LEU B 1 35 ? 13.672 23.047 12.359 1 98.12 35 LEU B CA 1
ATOM 1628 C C . LEU B 1 35 ? 14.688 22.328 11.469 1 98.12 35 LEU B C 1
ATOM 1630 O O . LEU B 1 35 ? 15.883 22.312 11.773 1 98.12 35 LEU B O 1
ATOM 1634 N N . ILE B 1 36 ? 14.242 21.766 10.367 1 98.56 36 ILE B N 1
ATOM 1635 C CA . ILE B 1 36 ? 15.062 21.016 9.422 1 98.56 36 ILE B CA 1
ATOM 1636 C C . ILE B 1 36 ? 16.062 21.953 8.742 1 98.56 36 ILE B C 1
ATOM 1638 O O . ILE B 1 36 ? 17.25 21.641 8.633 1 98.56 36 ILE B O 1
ATOM 1642 N N . ALA B 1 37 ? 15.516 23.078 8.305 1 98.56 37 ALA B N 1
ATOM 1643 C CA . ALA B 1 37 ? 16.344 24.078 7.633 1 98.56 37 ALA B CA 1
ATOM 1644 C C . ALA B 1 37 ? 17.484 24.531 8.547 1 98.56 37 ALA B C 1
ATOM 1646 O O . ALA B 1 37 ? 18.641 24.625 8.109 1 98.56 37 ALA B O 1
ATOM 1647 N N . ALA B 1 38 ? 17.172 24.812 9.766 1 98.38 38 ALA B N 1
ATOM 1648 C CA . ALA B 1 38 ? 18.156 25.266 10.734 1 98.38 38 ALA B CA 1
ATOM 1649 C C . ALA B 1 38 ? 19.25 24.219 10.922 1 98.38 38 ALA B C 1
ATOM 1651 O O . ALA B 1 38 ? 20.438 24.531 10.906 1 98.38 38 ALA B O 1
ATOM 1652 N N . ARG B 1 39 ? 18.859 22.969 11.062 1 98.25 39 ARG B N 1
ATOM 1653 C CA . ARG B 1 39 ? 19.828 21.875 11.258 1 98.25 39 ARG B CA 1
ATOM 1654 C C . ARG B 1 39 ? 20.703 21.719 10.023 1 98.25 39 ARG B C 1
ATOM 1656 O O . ARG B 1 39 ? 21.891 21.422 10.148 1 98.25 39 ARG B O 1
ATOM 1663 N N . ALA B 1 40 ? 20.172 21.875 8.906 1 98.19 40 ALA B N 1
ATOM 1664 C CA . ALA B 1 40 ? 20.875 21.688 7.637 1 98.19 40 ALA B CA 1
ATOM 1665 C C . ALA B 1 40 ? 21.672 22.938 7.27 1 98.19 40 ALA B C 1
ATOM 1667 O O . ALA B 1 40 ? 22.422 22.922 6.293 1 98.19 40 ALA B O 1
ATOM 1668 N N . GLU B 1 41 ? 21.438 24.031 8.039 1 98 41 GLU B N 1
ATOM 1669 C CA . GLU B 1 41 ? 22.109 25.297 7.797 1 98 41 GLU B CA 1
ATOM 1670 C C . GLU B 1 41 ? 21.75 25.859 6.422 1 98 41 GLU B C 1
ATOM 1672 O O . GLU B 1 41 ? 22.641 26.25 5.66 1 98 41 GLU B O 1
ATOM 1677 N N . VAL B 1 42 ? 20.5 25.844 6.129 1 97.62 42 VAL B N 1
ATOM 1678 C CA . VAL B 1 42 ? 19.922 26.5 4.965 1 97.62 42 VAL B CA 1
ATOM 1679 C C . VAL B 1 42 ? 18.703 27.312 5.387 1 97.62 42 VAL B C 1
ATOM 1681 O O . VAL B 1 42 ? 18.281 27.281 6.551 1 97.62 42 VAL B O 1
ATOM 1684 N N . THR B 1 43 ? 18.156 28.094 4.527 1 96.94 43 THR B N 1
ATOM 1685 C CA . THR B 1 43 ? 16.953 28.859 4.844 1 96.94 43 THR B CA 1
ATOM 1686 C C . THR B 1 43 ? 15.703 28.016 4.621 1 96.94 43 THR B C 1
ATOM 1688 O O . THR B 1 43 ? 15.688 27.125 3.768 1 96.94 43 THR B O 1
ATOM 1691 N N . PRO B 1 44 ? 14.625 28.312 5.383 1 97.69 44 PRO B N 1
ATOM 1692 C CA . PRO B 1 44 ? 13.359 27.641 5.102 1 97.69 44 PRO B CA 1
ATOM 1693 C C . PRO B 1 44 ? 12.891 27.844 3.662 1 97.69 44 PRO B C 1
ATOM 1695 O O . PRO B 1 44 ? 12.312 26.938 3.059 1 97.69 44 PRO B O 1
ATOM 1698 N N . SER B 1 45 ? 13.172 29.031 3.115 1 97.12 45 SER B N 1
ATOM 1699 C CA . SER B 1 45 ? 12.781 29.328 1.74 1 97.12 45 SER B CA 1
ATOM 1700 C C . SER B 1 45 ? 13.445 28.359 0.76 1 97.12 45 SER B C 1
ATOM 1702 O O . SER B 1 45 ? 12.844 27.969 -0.238 1 97.12 45 SER B O 1
ATOM 1704 N N . THR B 1 46 ? 14.648 27.984 1.009 1 96.19 46 THR B N 1
ATOM 1705 C CA . THR B 1 46 ? 15.383 27.016 0.192 1 96.19 46 THR B CA 1
ATOM 1706 C C . THR B 1 46 ? 14.672 25.672 0.188 1 96.19 46 THR B C 1
ATOM 1708 O O . THR B 1 46 ? 14.516 25.047 -0.865 1 96.19 46 THR B O 1
ATOM 1711 N N . VAL B 1 47 ? 14.188 25.219 1.315 1 97.44 47 VAL B N 1
ATOM 1712 C CA . VAL B 1 47 ? 13.5 23.938 1.455 1 97.44 47 VAL B CA 1
ATOM 1713 C C . VAL B 1 47 ? 12.148 23.984 0.749 1 97.44 47 VAL B C 1
ATOM 1715 O O . VAL B 1 47 ? 11.805 23.094 -0.021 1 97.44 47 VAL B O 1
ATOM 1718 N N . TYR B 1 48 ? 11.414 25.109 0.953 1 96.69 48 TYR B N 1
ATOM 1719 C CA . TYR B 1 48 ? 10.094 25.25 0.347 1 96.69 48 TYR B CA 1
ATOM 1720 C C . TYR B 1 48 ? 10.195 25.312 -1.172 1 96.69 48 TYR B C 1
ATOM 1722 O O . TYR B 1 48 ? 9.344 24.781 -1.884 1 96.69 48 TYR B O 1
ATOM 1730 N N . ARG B 1 49 ? 11.211 25.984 -1.616 1 96.06 49 ARG B N 1
ATOM 1731 C CA . ARG B 1 49 ? 11.398 26.125 -3.057 1 96.06 49 ARG B CA 1
ATOM 1732 C C . ARG B 1 49 ? 11.688 24.781 -3.701 1 96.06 49 ARG B C 1
ATOM 1734 O O . ARG B 1 49 ? 11.211 24.484 -4.801 1 96.06 49 ARG B O 1
ATOM 1741 N N . ARG B 1 50 ? 12.391 23.969 -3.004 1 95.19 50 ARG B N 1
ATOM 1742 C CA . ARG B 1 50 ? 12.836 22.719 -3.59 1 95.19 50 ARG B CA 1
ATOM 1743 C C . ARG B 1 50 ? 11.766 21.641 -3.449 1 95.19 50 ARG B C 1
ATOM 1745 O O . ARG B 1 50 ? 11.562 20.828 -4.363 1 95.19 50 ARG B O 1
ATOM 1752 N N . TRP B 1 51 ? 11.117 21.547 -2.316 1 95.25 51 TRP B N 1
ATOM 1753 C CA . TRP B 1 51 ? 10.25 20.406 -2.066 1 95.25 51 TRP B CA 1
ATOM 1754 C C . TRP B 1 51 ? 8.789 20.844 -1.959 1 95.25 51 TRP B C 1
ATOM 1756 O O . TRP B 1 51 ? 7.879 20.016 -2.041 1 95.25 51 TRP B O 1
ATOM 1766 N N . GLY B 1 52 ? 8.562 22.094 -1.798 1 94.12 52 GLY B N 1
ATOM 1767 C CA . GLY B 1 52 ? 7.207 22.594 -1.713 1 94.12 52 GLY B CA 1
ATOM 1768 C C . GLY B 1 52 ? 6.625 22.531 -0.313 1 94.12 52 GLY B C 1
ATOM 1769 O O . GLY B 1 52 ? 6.156 23.531 0.224 1 94.12 52 GLY B O 1
ATOM 1770 N N . ASP B 1 53 ? 6.594 21.375 0.379 1 93.06 53 ASP B N 1
ATOM 1771 C CA . ASP B 1 53 ? 6.074 21.219 1.735 1 93.06 53 ASP B CA 1
ATOM 1772 C C . ASP B 1 53 ? 6.797 20.094 2.477 1 93.06 53 ASP B C 1
ATOM 1774 O O . ASP B 1 53 ? 7.625 19.391 1.894 1 93.06 53 ASP B O 1
ATOM 1778 N N . LEU B 1 54 ? 6.492 20.016 3.748 1 94.81 54 LEU B N 1
ATOM 1779 C CA . LEU B 1 54 ? 7.156 19.047 4.609 1 94.81 54 LEU B CA 1
ATOM 1780 C C . LEU B 1 54 ? 6.863 17.625 4.145 1 94.81 54 LEU B C 1
ATOM 1782 O O . LEU B 1 54 ? 7.754 16.766 4.145 1 94.81 54 LEU B O 1
ATOM 1786 N N . GLN B 1 55 ? 5.676 17.297 3.727 1 92.12 55 GLN B N 1
ATOM 1787 C CA . GLN B 1 55 ? 5.293 15.945 3.336 1 92.12 55 GLN B CA 1
ATOM 1788 C C . GLN B 1 55 ? 6.078 15.484 2.111 1 92.12 55 GLN B C 1
ATOM 1790 O O . GLN B 1 55 ? 6.516 14.336 2.045 1 92.12 55 GLN B O 1
ATOM 1795 N N . ALA B 1 56 ? 6.203 16.328 1.182 1 94.69 56 ALA B N 1
ATOM 1796 C CA . ALA B 1 56 ? 6.98 16.031 -0.015 1 94.69 56 ALA B CA 1
ATOM 1797 C C . ALA B 1 56 ? 8.445 15.781 0.332 1 94.69 56 ALA B C 1
ATOM 1799 O O . ALA B 1 56 ? 9.078 14.883 -0.228 1 94.69 56 ALA B O 1
ATOM 1800 N N . LEU B 1 57 ? 8.969 16.641 1.242 1 96.44 57 LEU B N 1
ATOM 1801 C CA . LEU B 1 57 ? 10.344 16.453 1.697 1 96.44 57 LEU B CA 1
ATOM 1802 C C . LEU B 1 57 ? 10.508 15.102 2.377 1 96.44 57 LEU B C 1
ATOM 1804 O O . LEU B 1 57 ? 11.43 14.352 2.057 1 96.44 57 LEU B O 1
ATOM 1808 N N . LEU B 1 58 ? 9.625 14.781 3.264 1 96 58 LEU B N 1
ATOM 1809 C CA . LEU B 1 58 ? 9.688 13.5 3.967 1 96 58 LEU B CA 1
ATOM 1810 C C . LEU B 1 58 ? 9.57 12.336 2.992 1 96 58 LEU B C 1
ATOM 1812 O O . LEU B 1 58 ? 10.219 11.305 3.168 1 96 58 LEU B O 1
ATOM 1816 N N . SER B 1 59 ? 8.773 12.477 2.023 1 96.19 59 SER B N 1
ATOM 1817 C CA . SER B 1 59 ? 8.633 11.453 0.986 1 96.19 59 SER B CA 1
ATOM 1818 C C . SER B 1 59 ? 9.945 11.227 0.257 1 96.19 59 SER B C 1
ATOM 1820 O O . SER B 1 59 ? 10.352 10.078 0.05 1 96.19 59 SER B O 1
ATOM 1822 N N . ASP B 1 60 ? 10.562 12.297 -0.075 1 96.06 60 ASP B N 1
ATOM 1823 C CA . ASP B 1 60 ? 11.844 12.211 -0.771 1 96.06 60 ASP B CA 1
ATOM 1824 C C . ASP B 1 60 ? 12.898 11.516 0.096 1 96.06 60 ASP B C 1
ATOM 1826 O O . ASP B 1 60 ? 13.648 10.664 -0.389 1 96.06 60 ASP B O 1
ATOM 1830 N N . VAL B 1 61 ? 12.938 11.852 1.327 1 96.75 61 VAL B N 1
ATOM 1831 C CA . VAL B 1 61 ? 13.867 11.234 2.27 1 96.75 61 VAL B CA 1
ATOM 1832 C C . VAL B 1 61 ? 13.547 9.742 2.4 1 96.75 61 VAL B C 1
ATOM 1834 O O . VAL B 1 61 ? 14.453 8.906 2.422 1 96.75 61 VAL B O 1
ATOM 1837 N N . ALA B 1 62 ? 12.336 9.406 2.488 1 96.38 62 ALA B N 1
ATOM 1838 C CA . ALA B 1 62 ? 11.891 8.031 2.668 1 96.38 62 ALA B CA 1
ATOM 1839 C C . ALA B 1 62 ? 12.344 7.152 1.504 1 96.38 62 ALA B C 1
ATOM 1841 O O . ALA B 1 62 ? 12.898 6.074 1.711 1 96.38 62 ALA B O 1
ATOM 1842 N N . VAL B 1 63 ? 12.117 7.617 0.293 1 96.19 63 VAL B N 1
ATOM 1843 C CA . VAL B 1 63 ? 12.477 6.836 -0.886 1 96.19 63 VAL B CA 1
ATOM 1844 C C . VAL B 1 63 ? 13.984 6.609 -0.917 1 96.19 63 VAL B C 1
ATOM 1846 O O . VAL B 1 63 ? 14.445 5.512 -1.239 1 96.19 63 VAL B O 1
ATOM 1849 N N . GLU B 1 64 ? 14.711 7.625 -0.571 1 95.12 64 GLU B N 1
ATOM 1850 C CA . GLU B 1 64 ? 16.156 7.48 -0.54 1 95.12 64 GLU B CA 1
ATOM 1851 C C . GLU B 1 64 ? 16.594 6.465 0.515 1 95.12 64 GLU B C 1
ATOM 1853 O O . GLU B 1 64 ? 17.516 5.676 0.285 1 95.12 64 GLU B O 1
ATOM 1858 N N . ARG B 1 65 ? 15.938 6.449 1.612 1 94.69 65 ARG B N 1
ATOM 1859 C CA . ARG B 1 65 ? 16.281 5.531 2.695 1 94.69 65 ARG B CA 1
ATOM 1860 C C . ARG B 1 65 ? 15.945 4.094 2.316 1 94.69 65 ARG B C 1
ATOM 1862 O O . ARG B 1 65 ? 16.562 3.154 2.83 1 94.69 65 ARG B O 1
ATOM 1869 N N . LEU B 1 66 ? 15.008 3.959 1.452 1 96.25 66 LEU B N 1
ATOM 1870 C CA . LEU B 1 66 ? 14.57 2.627 1.051 1 96.25 66 LEU B CA 1
ATOM 1871 C C . LEU B 1 66 ? 15.43 2.088 -0.088 1 96.25 66 LEU B C 1
ATOM 1873 O O . LEU B 1 66 ? 15.273 0.936 -0.497 1 96.25 66 LEU B O 1
ATOM 1877 N N . ARG B 1 67 ? 16.297 2.9 -0.594 1 95.75 67 ARG B N 1
ATOM 1878 C CA . ARG B 1 67 ? 17.234 2.434 -1.61 1 95.75 67 ARG B CA 1
ATOM 1879 C C . ARG B 1 67 ? 18.172 1.369 -1.045 1 95.75 67 ARG B C 1
ATOM 1881 O O . ARG B 1 67 ? 18.812 1.582 -0.016 1 95.75 67 ARG B O 1
ATOM 1888 N N . PRO B 1 68 ? 18.188 0.233 -1.735 1 94.5 68 PRO B N 1
ATOM 1889 C CA . PRO B 1 68 ? 19.125 -0.788 -1.269 1 94.5 68 PRO B CA 1
ATOM 1890 C C . PRO B 1 68 ? 20.578 -0.308 -1.285 1 94.5 68 PRO B C 1
ATOM 1892 O O . PRO B 1 68 ? 20.984 0.4 -2.209 1 94.5 68 PRO B O 1
ATOM 1895 N N . GLU B 1 69 ? 21.281 -0.737 -0.272 1 91.75 69 GLU B N 1
ATOM 1896 C CA . GLU B 1 69 ? 22.656 -0.274 -0.116 1 91.75 69 GLU B CA 1
ATOM 1897 C C . GLU B 1 69 ? 23.641 -1.257 -0.74 1 91.75 69 GLU B C 1
ATOM 1899 O O . GLU B 1 69 ? 24.797 -0.913 -0.978 1 91.75 69 GLU B O 1
ATOM 1904 N N . ALA B 1 70 ? 23.266 -2.428 -0.928 1 94 70 ALA B N 1
ATOM 1905 C CA . ALA B 1 70 ? 24.109 -3.484 -1.479 1 94 70 ALA B CA 1
ATOM 1906 C C . ALA B 1 70 ? 23.297 -4.406 -2.395 1 94 70 ALA B C 1
ATOM 1908 O O . ALA B 1 70 ? 22.078 -4.508 -2.268 1 94 70 ALA B O 1
ATOM 1909 N N . PRO B 1 71 ? 24.062 -5.023 -3.383 1 95.44 71 PRO B N 1
ATOM 1910 C CA . PRO B 1 71 ? 23.359 -6.035 -4.18 1 95.44 71 PRO B CA 1
ATOM 1911 C C . PRO B 1 71 ? 22.906 -7.234 -3.35 1 95.44 71 PRO B C 1
ATOM 1913 O O . PRO B 1 71 ? 23.453 -7.48 -2.27 1 95.44 71 PRO B O 1
ATOM 1916 N N . PRO B 1 72 ? 21.891 -7.922 -3.879 1 97.94 72 PRO B N 1
ATOM 1917 C CA . PRO B 1 72 ? 21.453 -9.133 -3.176 1 97.94 72 PRO B CA 1
ATOM 1918 C C . PRO B 1 72 ? 22.578 -10.164 -3.037 1 97.94 72 PRO B C 1
ATOM 1920 O O . PRO B 1 72 ? 23.469 -10.234 -3.893 1 97.94 72 PRO B O 1
ATOM 1923 N N . GLU B 1 73 ? 22.453 -10.891 -1.962 1 96.94 73 GLU B N 1
ATOM 1924 C CA . GLU B 1 73 ? 23.422 -11.953 -1.732 1 96.94 73 GLU B CA 1
ATOM 1925 C C . GLU B 1 73 ? 23.406 -12.969 -2.871 1 96.94 73 GLU B C 1
ATOM 1927 O O . GLU B 1 73 ? 22.359 -13.234 -3.457 1 96.94 73 GLU B O 1
ATOM 1932 N N . ASP B 1 74 ? 24.594 -13.5 -3.18 1 97.81 74 ASP B N 1
ATOM 1933 C CA . ASP B 1 74 ? 24.766 -14.57 -4.152 1 97.81 74 ASP B CA 1
ATOM 1934 C C . ASP B 1 74 ? 25.047 -15.906 -3.453 1 97.81 74 ASP B C 1
ATOM 1936 O O . ASP B 1 74 ? 26.172 -16.156 -3.02 1 97.81 74 ASP B O 1
ATOM 1940 N N . LEU B 1 75 ? 24.078 -16.766 -3.408 1 98.31 75 LEU B N 1
ATOM 1941 C CA . LEU B 1 75 ? 24.203 -18.016 -2.674 1 98.31 75 LEU B CA 1
ATOM 1942 C C . LEU B 1 75 ? 24.375 -19.188 -3.631 1 98.31 75 LEU B C 1
ATOM 1944 O O . LEU B 1 75 ? 24.453 -20.344 -3.199 1 98.31 75 LEU B O 1
ATOM 1948 N N . GLY B 1 76 ? 24.312 -18.922 -4.867 1 97.56 76 GLY B N 1
ATOM 1949 C CA . GLY B 1 76 ? 24.781 -19.922 -5.812 1 97.56 76 GLY B CA 1
ATOM 1950 C C . GLY B 1 76 ? 23.672 -20.547 -6.629 1 97.56 76 GLY B C 1
ATOM 1951 O O . GLY B 1 76 ? 23.922 -21.297 -7.574 1 97.56 76 GLY B O 1
ATOM 1952 N N . ASP B 1 77 ? 22.422 -20.359 -6.254 1 98 77 ASP B N 1
ATOM 1953 C CA . ASP B 1 77 ? 21.297 -20.828 -7.07 1 98 77 ASP B CA 1
ATOM 1954 C C . ASP B 1 77 ? 20.094 -19.906 -6.926 1 98 77 ASP B C 1
ATOM 1956 O O . ASP B 1 77 ? 19.938 -19.219 -5.91 1 98 77 ASP B O 1
ATOM 1960 N N . LEU B 1 78 ? 19.234 -19.906 -7.891 1 98.06 78 LEU B N 1
ATOM 1961 C CA . LEU B 1 78 ? 18.109 -18.984 -7.98 1 98.06 78 LEU B CA 1
ATOM 1962 C C . LEU B 1 78 ? 17.219 -19.094 -6.742 1 98.06 78 LEU B C 1
ATOM 1964 O O . LEU B 1 78 ? 16.859 -18.078 -6.148 1 98.06 78 LEU B O 1
ATOM 1968 N N . GLY B 1 79 ? 16.812 -20.328 -6.379 1 98.19 79 GLY B N 1
ATOM 1969 C CA . GLY B 1 79 ? 15.953 -20.531 -5.227 1 98.19 79 GLY B CA 1
ATOM 1970 C C . GLY B 1 79 ? 16.516 -19.938 -3.949 1 98.19 79 GLY B C 1
ATOM 1971 O O . GLY B 1 79 ? 15.812 -19.203 -3.238 1 98.19 79 GLY B O 1
ATOM 1972 N N . SER B 1 80 ? 17.766 -20.234 -3.637 1 98.44 80 SER B N 1
ATOM 1973 C CA . SER B 1 80 ? 18.422 -19.719 -2.438 1 98.44 80 SER B CA 1
ATOM 1974 C C . SER B 1 80 ? 18.578 -18.203 -2.494 1 98.44 80 SER B C 1
ATOM 1976 O O . SER B 1 80 ? 18.328 -17.516 -1.506 1 98.44 80 SER B O 1
ATOM 1978 N N . ASP B 1 81 ? 18.984 -17.656 -3.639 1 98.56 81 ASP B N 1
ATOM 1979 C CA . ASP B 1 81 ? 19.156 -16.219 -3.818 1 98.56 81 ASP B CA 1
ATOM 1980 C C . ASP B 1 81 ? 17.844 -15.477 -3.602 1 98.56 81 ASP B C 1
ATOM 1982 O O . ASP B 1 81 ? 17.797 -14.484 -2.863 1 98.56 81 ASP B O 1
ATOM 1986 N N . LEU B 1 82 ? 16.812 -15.992 -4.266 1 98.56 82 LEU B N 1
ATOM 1987 C CA . LEU B 1 82 ? 15.531 -15.297 -4.227 1 98.56 82 LEU B CA 1
ATOM 1988 C C . LEU B 1 82 ? 14.906 -15.398 -2.842 1 98.56 82 LEU B C 1
ATOM 1990 O O . LEU B 1 82 ? 14.289 -14.445 -2.363 1 98.56 82 LEU B O 1
ATOM 1994 N N . ARG B 1 83 ? 15.047 -16.5 -2.178 1 98.62 83 ARG B N 1
ATOM 1995 C CA . ARG B 1 83 ? 14.539 -16.672 -0.819 1 98.62 83 ARG B CA 1
ATOM 1996 C C . ARG B 1 83 ? 15.242 -15.719 0.147 1 98.62 83 ARG B C 1
ATOM 1998 O O . ARG B 1 83 ? 14.594 -15.031 0.938 1 98.62 83 ARG B O 1
ATOM 2005 N N . ALA B 1 84 ? 16.547 -15.703 0.095 1 98.56 84 ALA B N 1
ATOM 2006 C CA . ALA B 1 84 ? 17.312 -14.812 0.965 1 98.56 84 ALA B CA 1
ATOM 2007 C C . ALA B 1 84 ? 16.922 -13.359 0.743 1 98.56 84 ALA B C 1
ATOM 2009 O O . ALA B 1 84 ? 16.75 -12.602 1.702 1 98.56 84 ALA B O 1
ATOM 2010 N N . TRP B 1 85 ? 16.828 -13 -0.478 1 98.62 85 TRP B N 1
ATOM 2011 C CA . TRP B 1 85 ? 16.438 -11.633 -0.818 1 98.62 85 TRP B CA 1
ATOM 2012 C C . TRP B 1 85 ? 15.039 -11.32 -0.286 1 98.62 85 TRP B C 1
ATOM 2014 O O . TRP B 1 85 ? 14.82 -10.266 0.308 1 98.62 85 TRP B O 1
ATOM 2024 N N . ALA B 1 86 ? 14.117 -12.234 -0.542 1 98.75 86 ALA B N 1
ATOM 2025 C CA . ALA B 1 86 ? 12.727 -12.023 -0.132 1 98.75 86 ALA B CA 1
ATOM 2026 C C . ALA B 1 86 ? 12.625 -11.859 1.382 1 98.75 86 ALA B C 1
ATOM 2028 O O . ALA B 1 86 ? 11.883 -11 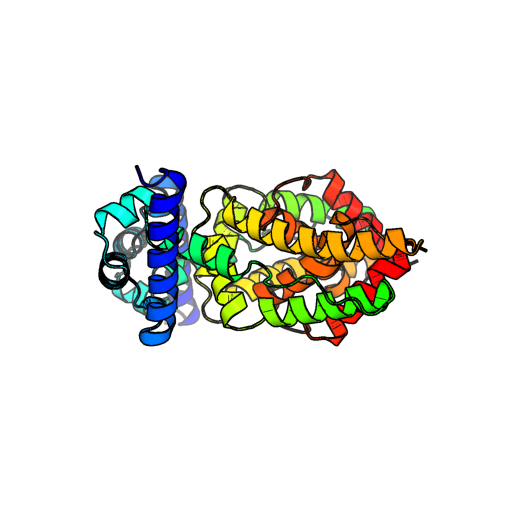1.869 1 98.75 86 ALA B O 1
ATOM 2029 N N . GLU B 1 87 ? 13.32 -12.664 2.088 1 98.5 87 GLU B N 1
ATOM 2030 C CA . GLU B 1 87 ? 13.305 -12.586 3.545 1 98.5 87 GLU B CA 1
ATOM 2031 C C . GLU B 1 87 ? 13.891 -11.266 4.039 1 98.5 87 GLU B C 1
ATOM 2033 O O . GLU B 1 87 ? 13.352 -10.641 4.953 1 98.5 87 GLU B O 1
ATOM 2038 N N . GLN B 1 88 ? 14.969 -10.891 3.465 1 97.81 88 GLN B N 1
ATOM 2039 C CA . GLN B 1 88 ? 15.594 -9.625 3.824 1 97.81 88 GLN B CA 1
ATOM 2040 C C . GLN B 1 88 ? 14.672 -8.445 3.496 1 97.81 88 GLN B C 1
ATOM 2042 O O . GLN B 1 88 ? 14.555 -7.508 4.285 1 97.81 88 GLN B O 1
ATOM 2047 N N . PHE B 1 89 ? 14.109 -8.516 2.365 1 98.25 89 PHE B N 1
ATOM 2048 C CA . PHE B 1 89 ? 13.172 -7.488 1.933 1 98.25 89 PHE B CA 1
ATOM 2049 C C . PHE B 1 89 ? 12.016 -7.363 2.916 1 98.25 89 PHE B C 1
ATOM 2051 O O . PHE B 1 89 ? 11.664 -6.258 3.334 1 98.25 89 PHE B O 1
ATOM 2058 N N . LEU B 1 90 ? 11.406 -8.484 3.242 1 98.12 90 LEU B N 1
ATOM 2059 C CA . LEU B 1 90 ? 10.289 -8.523 4.18 1 98.12 90 LEU B CA 1
ATOM 2060 C C . LEU B 1 90 ? 10.695 -7.922 5.523 1 98.12 90 LEU B C 1
ATOM 2062 O O . LEU B 1 90 ? 9.938 -7.145 6.109 1 98.12 90 LEU B O 1
ATOM 2066 N N . ASP B 1 91 ? 11.828 -8.25 6 1 97.06 91 ASP B N 1
ATOM 2067 C CA . ASP B 1 91 ? 12.336 -7.742 7.273 1 97.06 91 ASP B CA 1
ATOM 2068 C C . ASP B 1 91 ? 12.508 -6.227 7.227 1 97.06 91 ASP B C 1
ATOM 2070 O O . ASP B 1 91 ? 12.141 -5.523 8.172 1 97.06 91 ASP B O 1
ATOM 2074 N N . GLU B 1 92 ? 13.023 -5.727 6.18 1 96.44 92 GLU B N 1
ATOM 2075 C CA . GLU B 1 92 ? 13.305 -4.301 6.035 1 96.44 92 GLU B CA 1
ATOM 2076 C C . GLU B 1 92 ? 12.008 -3.494 5.918 1 96.44 92 GLU B C 1
ATOM 2078 O O . GLU B 1 92 ? 11.797 -2.545 6.676 1 96.44 92 GLU B O 1
ATOM 2083 N N . MET B 1 93 ? 11.148 -3.906 5.016 1 96.69 93 MET B N 1
ATOM 2084 C CA . MET B 1 93 ? 9.906 -3.168 4.777 1 96.69 93 MET B CA 1
ATOM 2085 C C . MET B 1 93 ? 8.938 -3.336 5.941 1 96.69 93 MET B C 1
ATOM 2087 O O . MET B 1 93 ? 8.148 -2.438 6.227 1 96.69 93 MET B O 1
ATOM 2091 N N . GLY B 1 94 ? 8.992 -4.508 6.574 1 95.62 94 GLY B N 1
ATOM 2092 C CA . GLY B 1 94 ? 8.078 -4.801 7.66 1 95.62 94 GLY B CA 1
ATOM 2093 C C . GLY B 1 94 ? 8.508 -4.199 8.984 1 95.62 94 GLY B C 1
ATOM 2094 O O . GLY B 1 94 ? 7.742 -4.203 9.953 1 95.62 94 GLY B O 1
ATOM 2095 N N . SER B 1 95 ? 9.75 -3.725 9.094 1 94.12 95 SER B N 1
ATOM 2096 C CA . SER B 1 95 ? 10.219 -3.08 10.312 1 94.12 95 SER B CA 1
ATOM 2097 C C . SER B 1 95 ? 9.438 -1.807 10.602 1 94.12 95 SER B C 1
ATOM 2099 O O . SER B 1 95 ? 8.797 -1.246 9.711 1 94.12 95 SER B O 1
ATOM 2101 N N . PRO B 1 96 ? 9.445 -1.339 11.883 1 90.81 96 PRO B N 1
ATOM 2102 C CA . PRO B 1 96 ? 8.766 -0.076 12.195 1 90.81 96 PRO B CA 1
ATOM 2103 C C . PRO B 1 96 ? 9.266 1.086 11.336 1 90.81 96 PRO B C 1
ATOM 2105 O O . PRO B 1 96 ? 8.461 1.866 10.82 1 90.81 96 PRO B O 1
ATOM 2108 N N . ALA B 1 97 ? 10.562 1.201 11.164 1 91.5 97 ALA B N 1
ATOM 2109 C CA . ALA B 1 97 ? 11.133 2.254 10.328 1 91.5 97 ALA B CA 1
ATOM 2110 C C . ALA B 1 97 ? 10.711 2.084 8.867 1 91.5 97 ALA B C 1
ATOM 2112 O O . ALA B 1 97 ? 10.352 3.055 8.203 1 91.5 97 ALA B O 1
ATOM 2113 N N . GLY B 1 98 ? 10.828 0.851 8.344 1 94.38 98 GLY B N 1
ATOM 2114 C CA . GLY B 1 98 ? 10.414 0.58 6.973 1 94.38 98 GLY B CA 1
ATOM 2115 C C . GLY B 1 98 ? 8.977 0.97 6.699 1 94.38 98 GLY B C 1
ATOM 2116 O O . GLY B 1 98 ? 8.688 1.629 5.699 1 94.38 98 GLY B O 1
ATOM 2117 N N . ARG B 1 99 ? 8.094 0.604 7.621 1 92.81 99 ARG B N 1
ATOM 2118 C CA . ARG B 1 99 ? 6.676 0.934 7.484 1 92.81 99 ARG B CA 1
ATOM 2119 C C . ARG B 1 99 ? 6.465 2.443 7.461 1 92.81 99 ARG B C 1
ATOM 2121 O O . ARG B 1 99 ? 5.656 2.951 6.68 1 92.81 99 ARG B O 1
ATOM 2128 N N . ALA B 1 100 ? 7.148 3.107 8.297 1 91 100 ALA B N 1
ATOM 2129 C CA . ALA B 1 100 ? 7.059 4.566 8.336 1 91 100 ALA B CA 1
ATOM 2130 C C . ALA B 1 100 ? 7.531 5.18 7.023 1 91 100 ALA B C 1
ATOM 2132 O O . ALA B 1 100 ? 6.898 6.094 6.492 1 91 100 ALA B O 1
ATOM 2133 N N . TYR B 1 101 ? 8.625 4.68 6.484 1 94.06 101 TYR B N 1
ATOM 2134 C CA . TYR B 1 101 ? 9.172 5.199 5.238 1 94.06 101 TYR B CA 1
ATOM 2135 C C . TYR B 1 101 ? 8.234 4.914 4.07 1 94.06 101 TYR B C 1
ATOM 2137 O O . TYR B 1 101 ? 8.062 5.754 3.186 1 94.06 101 TYR B O 1
ATOM 2145 N N . ILE B 1 102 ? 7.641 3.734 4.062 1 94.44 102 ILE B N 1
ATOM 2146 C CA . ILE B 1 102 ? 6.707 3.389 2.996 1 94.44 102 ILE B CA 1
ATOM 2147 C C . ILE B 1 102 ? 5.523 4.348 3.016 1 94.44 102 ILE B C 1
ATOM 2149 O O . ILE B 1 102 ? 5.102 4.848 1.969 1 94.44 102 ILE B O 1
ATOM 2153 N N . ARG B 1 103 ? 5.02 4.625 4.156 1 91.38 103 ARG B N 1
ATOM 2154 C CA . ARG B 1 103 ? 3.889 5.535 4.289 1 91.38 103 ARG B CA 1
ATOM 2155 C C . ARG B 1 103 ? 4.258 6.941 3.828 1 91.38 103 ARG B C 1
ATOM 2157 O O . ARG B 1 103 ? 3.482 7.594 3.125 1 91.38 103 ARG B O 1
ATOM 2164 N N . ASP B 1 104 ? 5.426 7.402 4.203 1 92.75 104 ASP B N 1
ATOM 2165 C CA . ASP B 1 104 ? 5.891 8.711 3.748 1 92.75 104 ASP B CA 1
ATOM 2166 C C . ASP B 1 104 ? 6 8.75 2.227 1 92.75 104 ASP B C 1
ATOM 2168 O O . ASP B 1 104 ? 5.582 9.727 1.596 1 92.75 104 ASP B O 1
ATOM 2172 N N . ALA B 1 105 ? 6.562 7.664 1.715 1 94.12 105 ALA B N 1
ATOM 2173 C CA . ALA B 1 105 ? 6.738 7.602 0.267 1 94.12 105 ALA B CA 1
ATOM 2174 C C . ALA B 1 105 ? 5.395 7.676 -0.454 1 94.12 105 ALA B C 1
ATOM 2176 O O . ALA B 1 105 ? 5.293 8.289 -1.521 1 94.12 105 ALA B O 1
ATOM 2177 N N . LEU B 1 106 ? 4.418 7.113 0.118 1 90.81 106 LEU B N 1
ATOM 2178 C CA . LEU B 1 106 ? 3.09 7.086 -0.486 1 90.81 106 LEU B CA 1
ATOM 2179 C C . LEU B 1 106 ? 2.367 8.414 -0.273 1 90.81 106 LEU B C 1
ATOM 2181 O O . LEU B 1 106 ? 1.78 8.961 -1.209 1 90.81 106 LEU B O 1
ATOM 2185 N N . LEU B 1 107 ? 2.514 9.047 0.862 1 84.31 107 LEU B N 1
ATOM 2186 C CA . LEU B 1 107 ? 1.682 10.172 1.28 1 84.31 107 LEU B CA 1
ATOM 2187 C C . LEU B 1 107 ? 2.178 11.477 0.665 1 84.31 107 LEU B C 1
ATOM 2189 O O . LEU B 1 107 ? 1.382 12.375 0.371 1 84.31 107 LEU B O 1
ATOM 2193 N N . GLY B 1 108 ? 3.439 11.648 0.69 1 83.38 108 GLY B N 1
ATOM 2194 C CA . GLY B 1 108 ? 3.998 12.875 0.146 1 83.38 108 GLY B CA 1
ATOM 2195 C C . GLY B 1 108 ? 4.25 12.805 -1.349 1 83.38 108 GLY B C 1
ATOM 2196 O O . GLY B 1 108 ? 5.098 13.531 -1.875 1 83.38 108 GLY B O 1
ATOM 2197 N N . ASP B 1 109 ? 3.506 11.836 -1.968 1 81.56 109 ASP B N 1
ATOM 2198 C CA . ASP B 1 109 ? 3.812 11.492 -3.352 1 81.56 109 ASP B CA 1
ATOM 2199 C C . ASP B 1 109 ? 2.725 11.992 -4.297 1 81.56 109 ASP B C 1
ATOM 2201 O O . ASP B 1 109 ? 1.958 11.195 -4.848 1 81.56 109 ASP B O 1
ATOM 2205 N N . PRO B 1 110 ? 2.715 13.25 -4.613 1 72.44 110 PRO B N 1
ATOM 2206 C CA . PRO B 1 110 ? 1.582 13.789 -5.371 1 72.44 110 PRO B CA 1
ATOM 2207 C C . PRO B 1 110 ? 1.464 13.18 -6.766 1 72.44 110 PRO B C 1
ATOM 2209 O O . PRO B 1 110 ? 0.353 12.992 -7.27 1 72.44 110 PRO B O 1
ATOM 2212 N N . ASP B 1 111 ? 2.604 12.898 -7.355 1 79.56 111 ASP B N 1
ATOM 2213 C CA . ASP B 1 111 ? 2.52 12.422 -8.727 1 79.56 111 ASP B CA 1
ATOM 2214 C C . ASP B 1 111 ? 2.812 10.922 -8.805 1 79.56 111 ASP B C 1
ATOM 2216 O O . ASP B 1 111 ? 2.895 10.359 -9.898 1 79.56 111 ASP B O 1
ATOM 2220 N N . GLY B 1 112 ? 3.053 10.305 -7.781 1 86.19 112 GLY B N 1
ATOM 2221 C CA . GLY B 1 112 ? 3.281 8.875 -7.738 1 86.19 112 GLY B CA 1
ATOM 2222 C C . GLY B 1 112 ? 4.719 8.492 -8.039 1 86.19 112 GLY B C 1
ATOM 2223 O O . GLY B 1 112 ? 5.055 7.305 -8.07 1 86.19 112 GLY B O 1
ATOM 2224 N N . SER B 1 113 ? 5.562 9.469 -8.18 1 91.12 113 SER B N 1
ATOM 2225 C CA . SER B 1 113 ? 6.93 9.195 -8.617 1 91.12 113 SER B CA 1
ATOM 2226 C C . SER B 1 113 ? 7.734 8.508 -7.516 1 91.12 113 SER B C 1
ATOM 2228 O O . SER B 1 113 ? 8.516 7.594 -7.789 1 91.12 113 SER B O 1
ATOM 2230 N N . ASN B 1 114 ? 7.59 8.969 -6.254 1 94.81 114 ASN B N 1
ATOM 2231 C CA . ASN B 1 114 ? 8.359 8.383 -5.164 1 94.81 114 ASN B CA 1
ATOM 2232 C C . ASN B 1 114 ? 7.941 6.941 -4.887 1 94.81 114 ASN B C 1
ATOM 2234 O O . ASN B 1 114 ? 8.789 6.07 -4.695 1 94.81 114 ASN B O 1
ATOM 2238 N N . ALA B 1 115 ? 6.695 6.668 -4.902 1 93.81 115 ALA B N 1
ATOM 2239 C CA . ALA B 1 115 ? 6.223 5.293 -4.773 1 93.81 115 ALA B CA 1
ATOM 2240 C C . ALA B 1 115 ? 6.727 4.43 -5.93 1 93.81 115 ALA B C 1
ATOM 2242 O O . ALA B 1 115 ? 7.148 3.289 -5.719 1 93.81 115 ALA B O 1
ATOM 2243 N N . GLY B 1 116 ? 6.656 4.977 -7.117 1 96 116 GLY B N 1
ATOM 2244 C CA . GLY B 1 116 ? 7.199 4.289 -8.273 1 96 116 GLY B CA 1
ATOM 2245 C C . GLY B 1 116 ? 8.672 3.949 -8.133 1 96 116 GLY B C 1
ATOM 2246 O O . GLY B 1 116 ? 9.102 2.861 -8.523 1 96 116 GLY B O 1
ATOM 2247 N N . GLN B 1 117 ? 9.383 4.891 -7.617 1 96.06 117 GLN B N 1
ATOM 2248 C CA . GLN B 1 117 ? 10.812 4.68 -7.43 1 96.06 117 GLN B CA 1
ATOM 2249 C C . GLN B 1 117 ? 11.078 3.578 -6.402 1 96.06 117 GLN B C 1
ATOM 2251 O O . GLN B 1 117 ? 12 2.779 -6.566 1 96.06 117 GLN B O 1
ATOM 2256 N N . CYS B 1 118 ? 10.336 3.547 -5.32 1 95.62 118 CYS B N 1
ATOM 2257 C CA . CYS B 1 118 ? 10.438 2.455 -4.359 1 95.62 118 CYS B CA 1
ATOM 2258 C C . CYS B 1 118 ? 10.289 1.104 -5.051 1 95.62 118 CYS B C 1
ATOM 2260 O O . CYS B 1 118 ? 11.078 0.191 -4.812 1 95.62 118 CYS B O 1
ATOM 2262 N N . SER B 1 119 ? 9.305 0.999 -5.875 1 97 119 SER B N 1
ATOM 2263 C CA . SER B 1 119 ? 9.086 -0.239 -6.613 1 97 119 SER B CA 1
ATOM 2264 C C . SER B 1 119 ? 10.234 -0.52 -7.578 1 97 119 SER B C 1
ATOM 2266 O O . SER B 1 119 ? 10.625 -1.674 -7.762 1 97 119 SER B O 1
ATOM 2268 N N . ALA B 1 120 ? 10.727 0.496 -8.242 1 97.38 120 ALA B N 1
ATOM 2269 C CA . ALA B 1 120 ? 11.844 0.341 -9.172 1 97.38 120 ALA B CA 1
ATOM 2270 C C . ALA B 1 120 ? 13.07 -0.222 -8.461 1 97.38 120 ALA B C 1
ATOM 2272 O O . ALA B 1 120 ? 13.828 -1.012 -9.031 1 97.38 120 ALA B O 1
ATOM 2273 N N . TYR B 1 121 ? 13.32 0.194 -7.219 1 97.75 121 TYR B N 1
ATOM 2274 C CA . TYR B 1 121 ? 14.414 -0.344 -6.422 1 97.75 121 TYR B CA 1
ATOM 2275 C C . TYR B 1 121 ? 14.266 -1.849 -6.234 1 97.75 121 TYR B C 1
ATOM 2277 O O . TYR B 1 121 ? 15.234 -2.6 -6.395 1 97.75 121 TYR B O 1
ATOM 2285 N N . ALA B 1 122 ? 13.07 -2.291 -5.855 1 97.88 122 ALA B N 1
ATOM 2286 C CA . ALA B 1 122 ? 12.812 -3.719 -5.695 1 97.88 122 ALA B CA 1
ATOM 2287 C C . ALA B 1 122 ? 13.016 -4.465 -7.012 1 97.88 122 ALA B C 1
ATOM 2289 O O . ALA B 1 122 ? 13.633 -5.531 -7.043 1 97.88 122 ALA B O 1
ATOM 2290 N N . ALA B 1 123 ? 12.516 -3.867 -8.102 1 98.19 123 ALA B N 1
ATOM 2291 C CA . ALA B 1 123 ? 12.648 -4.469 -9.422 1 98.19 123 ALA B CA 1
ATOM 2292 C C . ALA B 1 123 ? 14.117 -4.633 -9.805 1 98.19 123 ALA B C 1
ATOM 2294 O O . ALA B 1 123 ? 14.516 -5.652 -10.375 1 98.19 123 ALA B O 1
ATOM 2295 N N . GLU B 1 124 ? 14.852 -3.652 -9.516 1 98.19 124 GLU B N 1
ATOM 2296 C CA . GLU B 1 124 ? 16.281 -3.693 -9.82 1 98.19 124 GLU B CA 1
ATOM 2297 C C . GLU B 1 124 ? 16.969 -4.824 -9.062 1 98.19 124 GLU B C 1
ATOM 2299 O O . GLU B 1 124 ? 17.781 -5.551 -9.633 1 98.19 124 GLU B O 1
ATOM 2304 N N . GLN B 1 125 ? 16.672 -4.918 -7.793 1 98.56 125 GLN B N 1
ATOM 2305 C CA . GLN B 1 125 ? 17.266 -5.977 -6.984 1 98.56 125 GLN B CA 1
ATOM 2306 C C . GLN B 1 125 ? 16.844 -7.355 -7.492 1 98.56 125 GLN B C 1
ATOM 2308 O O . GLN B 1 125 ? 17.688 -8.25 -7.621 1 98.56 125 GLN B O 1
ATOM 2313 N N . VAL B 1 126 ? 15.602 -7.535 -7.758 1 98.69 126 VAL B N 1
ATOM 2314 C CA . VAL B 1 126 ? 15.102 -8.781 -8.32 1 98.69 126 VAL B CA 1
ATOM 2315 C C . VAL B 1 126 ? 15.789 -9.055 -9.656 1 98.69 126 VAL B C 1
ATOM 2317 O O . VAL B 1 126 ? 16.188 -10.188 -9.938 1 98.69 126 VAL B O 1
ATOM 2320 N N . GLY B 1 127 ? 15.891 -8.008 -10.477 1 98.62 127 GLY B N 1
ATOM 2321 C CA . GLY B 1 127 ? 16.594 -8.125 -11.75 1 98.62 127 GLY B CA 1
ATOM 2322 C C . GLY B 1 127 ? 18 -8.664 -11.609 1 98.62 127 GLY B C 1
ATOM 2323 O O . GLY B 1 127 ? 18.438 -9.477 -12.43 1 98.62 127 GLY B O 1
ATOM 2324 N N . VAL B 1 128 ? 18.719 -8.219 -10.656 1 98.5 128 VAL B N 1
ATOM 2325 C CA . VAL B 1 128 ? 20.078 -8.68 -10.391 1 98.5 128 VAL B CA 1
ATOM 2326 C C . VAL B 1 128 ? 20.078 -10.18 -10.102 1 98.5 128 VAL B C 1
ATOM 2328 O O . VAL B 1 128 ? 20.891 -10.93 -10.641 1 98.5 128 VAL B O 1
ATOM 2331 N N . VAL B 1 129 ? 19.156 -10.617 -9.195 1 98.62 129 VAL B N 1
ATOM 2332 C CA . VAL B 1 129 ? 19.047 -12.023 -8.828 1 98.62 129 VAL B CA 1
ATOM 2333 C C . VAL B 1 129 ? 18.75 -12.867 -10.062 1 98.62 129 VAL B C 1
ATOM 2335 O O . VAL B 1 129 ? 19.375 -13.906 -10.289 1 98.62 129 VAL B O 1
ATOM 2338 N N . LEU B 1 130 ? 17.828 -12.422 -10.898 1 98.44 130 LEU B N 1
ATOM 2339 C CA . LEU B 1 130 ? 17.375 -13.188 -12.062 1 98.44 130 LEU B CA 1
ATOM 2340 C C . LEU B 1 130 ? 18.453 -13.203 -13.141 1 98.44 130 LEU B C 1
ATOM 2342 O O . LEU B 1 130 ? 18.609 -14.195 -13.852 1 98.44 130 LEU B O 1
ATOM 2346 N N . ALA B 1 131 ? 19.141 -12.117 -13.328 1 97.88 131 ALA B N 1
ATOM 2347 C CA . ALA B 1 131 ? 20.234 -12.062 -14.297 1 97.88 131 ALA B CA 1
ATOM 2348 C C . ALA B 1 131 ? 21.312 -13.078 -13.953 1 97.88 131 ALA B C 1
ATOM 2350 O O . ALA B 1 131 ? 21.844 -13.758 -14.836 1 97.88 131 ALA B O 1
ATOM 2351 N N . ARG B 1 132 ? 21.656 -13.188 -12.68 1 97.5 132 ARG B N 1
ATOM 2352 C CA . ARG B 1 132 ? 22.625 -14.18 -12.227 1 97.5 132 ARG B CA 1
ATOM 2353 C C . ARG B 1 132 ? 22.172 -15.594 -12.562 1 97.5 132 ARG B C 1
ATOM 2355 O O . ARG B 1 132 ? 22.969 -16.422 -13 1 97.5 132 ARG B O 1
ATOM 2362 N N . ALA B 1 133 ? 20.922 -15.828 -12.234 1 97.56 133 ALA B N 1
ATOM 2363 C CA . ALA B 1 133 ? 20.344 -17.141 -12.539 1 97.56 133 ALA B CA 1
ATOM 2364 C C . ALA B 1 133 ? 20.453 -17.453 -14.031 1 97.56 133 ALA B C 1
ATOM 2366 O O . ALA B 1 133 ? 20.797 -18.578 -14.414 1 97.56 133 ALA B O 1
ATOM 2367 N N . ALA B 1 134 ? 20.109 -16.484 -14.867 1 96.56 134 ALA B N 1
ATOM 2368 C CA . ALA B 1 134 ? 20.234 -16.641 -16.312 1 96.56 134 ALA B CA 1
ATOM 2369 C C . ALA B 1 134 ? 21.672 -16.984 -16.703 1 96.56 134 ALA B C 1
ATOM 2371 O O . ALA B 1 134 ? 21.906 -17.844 -17.547 1 96.56 134 ALA B O 1
ATOM 2372 N N . ASP B 1 135 ? 22.594 -16.297 -16.156 1 97.12 135 ASP B N 1
ATOM 2373 C CA . ASP B 1 135 ? 24.016 -16.547 -16.422 1 97.12 135 ASP B CA 1
ATOM 2374 C C . ASP B 1 135 ? 24.391 -17.984 -16.094 1 97.12 135 ASP B C 1
ATOM 2376 O O . ASP B 1 135 ? 25.266 -18.562 -16.734 1 97.12 135 ASP B O 1
ATOM 2380 N N . ARG B 1 136 ? 23.75 -18.562 -15.109 1 97.12 136 ARG B N 1
ATOM 2381 C CA . ARG B 1 136 ? 24.016 -19.938 -14.68 1 97.12 136 ARG B CA 1
ATOM 2382 C C . ARG B 1 136 ? 23.203 -20.922 -15.508 1 97.12 136 ARG B C 1
ATOM 2384 O O . ARG B 1 136 ? 23.25 -22.125 -15.258 1 97.12 136 ARG B O 1
ATOM 2391 N N . GLY B 1 137 ? 22.344 -20.438 -16.375 1 96.94 137 GLY B N 1
ATOM 2392 C CA . GLY B 1 137 ? 21.531 -21.281 -17.234 1 96.94 137 GLY B CA 1
ATOM 2393 C C . GLY B 1 137 ? 20.25 -21.75 -16.562 1 96.94 137 GLY B C 1
ATOM 2394 O O . GLY B 1 137 ? 19.625 -22.703 -17.031 1 96.94 137 GLY B O 1
ATOM 2395 N N . GLU B 1 138 ? 19.844 -21.109 -15.492 1 96.25 138 GLU B N 1
ATOM 2396 C CA . GLU B 1 138 ? 18.625 -21.484 -14.797 1 96.25 138 GLU B CA 1
ATOM 2397 C C . GLU B 1 138 ? 17.391 -20.844 -15.438 1 96.25 138 GLU B C 1
ATOM 2399 O O . GLU B 1 138 ? 17.469 -19.703 -15.938 1 96.25 138 GLU B O 1
ATOM 2404 N N . THR B 1 139 ? 16.344 -21.594 -15.453 1 94.75 139 THR B N 1
ATOM 2405 C CA . THR B 1 139 ? 15.07 -21.031 -15.891 1 94.75 139 THR B CA 1
ATOM 2406 C C . THR B 1 139 ? 14.445 -20.188 -14.781 1 94.75 139 THR B C 1
ATOM 2408 O O . THR B 1 139 ? 14.258 -20.672 -13.664 1 94.75 139 THR B O 1
ATOM 2411 N N . ALA B 1 140 ? 14.227 -19 -15.078 1 94.69 140 ALA B N 1
ATOM 2412 C CA . ALA B 1 140 ? 13.695 -18.078 -14.078 1 94.69 140 ALA B CA 1
ATOM 2413 C C . ALA B 1 140 ? 12.469 -17.344 -14.609 1 94.69 140 ALA B C 1
ATOM 2415 O O . ALA B 1 140 ? 12.328 -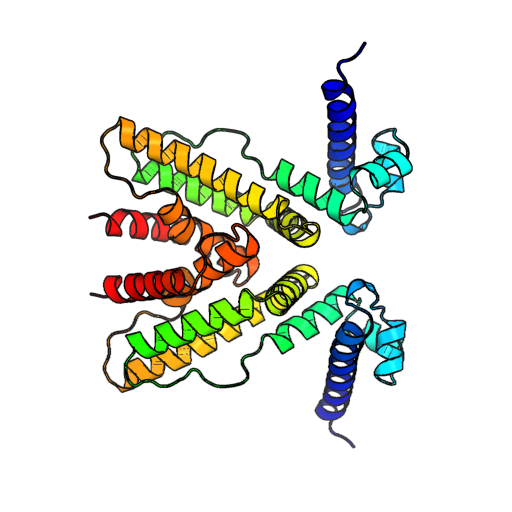17.141 -15.812 1 94.69 140 ALA B O 1
ATOM 2416 N N . PRO B 1 141 ? 11.547 -16.969 -13.703 1 96.25 141 PRO B N 1
ATOM 2417 C CA . PRO B 1 141 ? 10.477 -16.047 -14.117 1 96.25 141 PRO B CA 1
ATOM 2418 C C . PRO B 1 141 ? 11 -14.672 -14.492 1 96.25 141 PRO B C 1
ATOM 2420 O O . PRO B 1 141 ? 12.18 -14.375 -14.297 1 96.25 141 PRO B O 1
ATOM 2423 N N . ASP B 1 142 ? 10.109 -13.836 -15.125 1 96.81 142 ASP B N 1
ATOM 2424 C CA . ASP B 1 142 ? 10.531 -12.461 -15.383 1 96.81 142 ASP B CA 1
ATOM 2425 C C . ASP B 1 142 ? 10.352 -11.586 -14.141 1 96.81 142 ASP B C 1
ATOM 2427 O O . ASP B 1 142 ? 9.727 -12.008 -13.164 1 96.81 142 ASP B O 1
ATOM 2431 N N . VAL B 1 143 ? 10.898 -10.438 -14.141 1 97.94 143 VAL B N 1
ATOM 2432 C CA . VAL B 1 143 ? 10.938 -9.531 -13 1 97.94 143 VAL B CA 1
ATOM 2433 C C . VAL B 1 143 ? 9.516 -9.195 -12.555 1 97.94 143 VAL B C 1
ATOM 2435 O O . VAL B 1 143 ? 9.203 -9.242 -11.359 1 97.94 143 VAL B O 1
ATOM 2438 N N . GLU B 1 144 ? 8.594 -8.883 -13.5 1 96.88 144 GLU B N 1
ATOM 2439 C CA . GLU B 1 144 ? 7.23 -8.492 -13.172 1 96.88 144 GLU B CA 1
ATOM 2440 C C . GLU B 1 144 ? 6.477 -9.625 -12.484 1 96.88 144 GLU B C 1
ATOM 2442 O O . GLU B 1 144 ? 5.652 -9.383 -11.594 1 96.88 144 GLU B O 1
ATOM 2447 N N . THR B 1 145 ? 6.77 -10.805 -12.906 1 96.94 145 THR B N 1
ATOM 2448 C CA . THR B 1 145 ? 6.16 -11.961 -12.266 1 96.94 145 THR B CA 1
ATOM 2449 C C . THR B 1 145 ? 6.602 -12.062 -10.805 1 96.94 145 THR B C 1
ATOM 2451 O O . THR B 1 145 ? 5.781 -12.32 -9.922 1 96.94 145 THR B O 1
ATOM 2454 N N . VAL B 1 146 ? 7.887 -11.852 -10.531 1 98.31 146 VAL B N 1
ATOM 2455 C CA . VAL B 1 146 ? 8.398 -11.914 -9.164 1 98.31 146 VAL B CA 1
ATOM 2456 C C . VAL B 1 146 ? 7.812 -10.773 -8.344 1 98.31 146 VAL B C 1
ATOM 2458 O O . VAL B 1 146 ? 7.457 -10.961 -7.176 1 98.31 146 VAL B O 1
ATOM 2461 N N . LEU B 1 147 ? 7.688 -9.578 -8.906 1 98.25 147 LEU B N 1
ATOM 2462 C CA . LEU B 1 147 ? 7.07 -8.453 -8.203 1 98.25 147 LEU B CA 1
ATOM 2463 C C . LEU B 1 147 ? 5.617 -8.766 -7.859 1 98.25 147 LEU B C 1
ATOM 2465 O O . LEU B 1 147 ? 5.18 -8.531 -6.73 1 98.25 147 LEU B O 1
ATOM 2469 N N . ASP B 1 148 ? 4.891 -9.328 -8.766 1 97.38 148 ASP B N 1
ATOM 2470 C CA . ASP B 1 148 ? 3.465 -9.594 -8.586 1 97.38 148 ASP B CA 1
ATOM 2471 C C . ASP B 1 148 ? 3.23 -10.68 -7.543 1 97.38 148 ASP B C 1
ATOM 2473 O O . ASP B 1 148 ? 2.268 -10.625 -6.777 1 97.38 148 ASP B O 1
ATOM 2477 N N . HIS B 1 149 ? 4.133 -11.633 -7.445 1 97.56 149 HIS B N 1
ATOM 2478 C CA . HIS B 1 149 ? 3.777 -12.844 -6.711 1 97.56 149 HIS B CA 1
ATOM 2479 C C . HIS B 1 149 ? 4.629 -13 -5.453 1 97.56 149 HIS B C 1
ATOM 2481 O O . HIS B 1 149 ? 4.355 -13.859 -4.613 1 97.56 149 HIS B O 1
ATOM 2487 N N . VAL B 1 150 ? 5.652 -12.18 -5.32 1 98.56 150 VAL B N 1
ATOM 2488 C CA . VAL B 1 150 ? 6.48 -12.242 -4.125 1 98.56 150 VAL B CA 1
ATOM 2489 C C . VAL B 1 150 ? 6.465 -10.891 -3.416 1 98.56 150 VAL B C 1
ATOM 2491 O O . VAL B 1 150 ? 6.055 -10.789 -2.258 1 98.56 150 VAL B O 1
ATOM 2494 N N . VAL B 1 151 ? 6.777 -9.797 -4.086 1 98.56 151 VAL B N 1
ATOM 2495 C CA . VAL B 1 151 ? 6.891 -8.469 -3.496 1 98.56 151 VAL B CA 1
ATOM 2496 C C . VAL B 1 151 ? 5.508 -7.957 -3.105 1 98.56 151 VAL B C 1
ATOM 2498 O O . VAL B 1 151 ? 5.297 -7.52 -1.971 1 98.56 151 VAL B O 1
ATOM 2501 N N . ALA B 1 152 ? 4.555 -8.07 -4.047 1 98.06 152 ALA B N 1
ATOM 2502 C CA . ALA B 1 152 ? 3.227 -7.492 -3.861 1 98.06 152 ALA B CA 1
ATOM 2503 C C . ALA B 1 152 ? 2.52 -8.117 -2.66 1 98.06 152 ALA B C 1
ATOM 2505 O O . ALA B 1 152 ? 2.014 -7.402 -1.791 1 98.06 152 ALA B O 1
ATOM 2506 N N . PRO B 1 153 ? 2.484 -9.43 -2.529 1 98 153 PRO B N 1
ATOM 2507 C CA . PRO B 1 153 ? 1.807 -9.984 -1.354 1 98 153 PRO B CA 1
ATOM 2508 C C . PRO B 1 153 ? 2.486 -9.594 -0.044 1 98 153 PRO B C 1
ATOM 2510 O O . PRO B 1 153 ? 1.812 -9.367 0.963 1 98 153 PRO B O 1
ATOM 2513 N N . MET B 1 154 ? 3.787 -9.508 -0.002 1 98.19 154 MET B N 1
ATOM 2514 C CA . MET B 1 154 ? 4.48 -9.094 1.213 1 98.19 154 MET B CA 1
ATOM 2515 C C . MET B 1 154 ? 4.117 -7.656 1.58 1 98.19 154 MET B C 1
ATOM 2517 O O . MET B 1 154 ? 3.803 -7.367 2.736 1 98.19 154 MET B O 1
ATOM 2521 N N . MET B 1 155 ? 4.156 -6.777 0.628 1 97.44 155 MET B N 1
ATOM 2522 C CA . MET B 1 155 ? 3.809 -5.379 0.861 1 97.44 155 MET B CA 1
ATOM 2523 C C . MET B 1 155 ? 2.355 -5.25 1.308 1 97.44 155 MET B C 1
ATOM 2525 O O . MET B 1 155 ? 2.041 -4.445 2.186 1 97.44 155 MET B O 1
ATOM 2529 N N . TYR B 1 156 ? 1.484 -6.027 0.723 1 97.38 156 TYR B N 1
ATOM 2530 C CA . TYR B 1 156 ? 0.074 -6 1.092 1 97.38 156 TYR B CA 1
ATOM 2531 C C . TYR B 1 156 ? -0.119 -6.422 2.543 1 97.38 156 TYR B C 1
ATOM 2533 O O . TYR B 1 156 ? -0.884 -5.801 3.283 1 97.38 156 TYR B O 1
ATOM 2541 N N . ARG B 1 157 ? 0.542 -7.496 2.975 1 96.75 157 ARG B N 1
ATOM 2542 C CA . ARG B 1 157 ? 0.458 -7.938 4.363 1 96.75 157 ARG B CA 1
ATOM 2543 C C . ARG B 1 157 ? 1.008 -6.875 5.309 1 96.75 157 ARG B C 1
ATOM 2545 O O . ARG B 1 157 ? 0.406 -6.59 6.348 1 96.75 157 ARG B O 1
ATOM 2552 N N . ILE B 1 158 ? 2.061 -6.324 4.953 1 95.56 158 ILE B N 1
ATOM 2553 C CA . ILE B 1 158 ? 2.707 -5.32 5.793 1 95.56 158 ILE B CA 1
ATOM 2554 C C . ILE B 1 158 ? 1.774 -4.125 5.98 1 95.56 158 ILE B C 1
ATOM 2556 O O . ILE B 1 158 ? 1.627 -3.613 7.094 1 95.56 158 ILE B O 1
ATOM 2560 N N . LEU B 1 159 ? 1.077 -3.691 4.953 1 94.88 159 LEU B N 1
ATOM 2561 C CA . LEU B 1 159 ? 0.369 -2.416 4.957 1 94.88 159 LEU B CA 1
ATOM 2562 C C . LEU B 1 159 ? -1.086 -2.604 5.375 1 94.88 159 LEU B C 1
ATOM 2564 O O . LEU B 1 159 ? -1.676 -1.718 6 1 94.88 159 LEU B O 1
ATOM 2568 N N . PHE B 1 160 ? -1.676 -3.723 5.047 1 95.81 160 PHE B N 1
ATOM 2569 C CA . PHE B 1 160 ? -3.127 -3.816 5.152 1 95.81 160 PHE B CA 1
ATOM 2570 C C . PHE B 1 160 ? -3.529 -4.988 6.039 1 95.81 160 PHE B C 1
ATOM 2572 O O . PHE B 1 160 ? -4.648 -5.027 6.559 1 95.81 160 PHE B O 1
ATOM 2579 N N . ARG B 1 161 ? -2.689 -5.934 6.148 1 92 161 ARG B N 1
ATOM 2580 C CA . ARG B 1 161 ? -3.082 -7.176 6.805 1 92 161 ARG B CA 1
ATOM 2581 C C . ARG B 1 161 ? -1.919 -7.77 7.594 1 92 161 ARG B C 1
ATOM 2583 O O . ARG B 1 161 ? -1.425 -8.852 7.262 1 92 161 ARG B O 1
ATOM 2590 N N . PRO B 1 162 ? -1.489 -7.043 8.656 1 80.19 162 PRO B N 1
ATOM 2591 C CA . PRO B 1 162 ? -0.187 -7.301 9.273 1 80.19 162 PRO B CA 1
ATOM 2592 C C . PRO B 1 162 ? -0.137 -8.633 10.008 1 80.19 162 PRO B C 1
ATOM 2594 O O . PRO B 1 162 ? 0.72 -8.836 10.875 1 80.19 162 PRO B O 1
ATOM 2597 N N . SER B 1 163 ? -0.769 -9.648 9.586 1 80.5 163 SER B N 1
ATOM 2598 C CA . SER B 1 163 ? -0.6 -10.969 10.188 1 80.5 163 SER B CA 1
ATOM 2599 C C . SER B 1 163 ? -0.136 -11.992 9.148 1 80.5 163 SER B C 1
ATOM 2601 O O . SER B 1 163 ? -0.354 -11.805 7.949 1 80.5 163 SER B O 1
ATOM 2603 N N . GLY B 1 164 ? 0.715 -12.883 9.656 1 79.5 164 GLY B N 1
ATOM 2604 C CA . GLY B 1 164 ? 1.071 -14.023 8.82 1 79.5 164 GLY B CA 1
ATOM 2605 C C . GLY B 1 164 ? 2.125 -13.688 7.781 1 79.5 164 GLY B C 1
ATOM 2606 O O . GLY B 1 164 ? 2.104 -14.219 6.672 1 79.5 164 GLY B O 1
ATOM 2607 N N . HIS B 1 165 ? 2.967 -12.625 8.117 1 84.25 165 HIS B N 1
ATOM 2608 C CA . HIS B 1 165 ? 4.031 -12.266 7.188 1 84.25 165 HIS B CA 1
ATOM 2609 C C . HIS B 1 165 ? 5.406 -12.461 7.82 1 84.25 165 HIS B C 1
ATOM 2611 O O . HIS B 1 165 ? 6.148 -11.492 8.008 1 84.25 165 HIS B O 1
ATOM 2617 N N . ASP B 1 166 ? 5.734 -13.711 8 1 93.56 166 ASP B N 1
ATOM 2618 C CA . ASP B 1 166 ? 7.055 -14.062 8.523 1 93.56 166 ASP B CA 1
ATOM 2619 C C . ASP B 1 166 ? 7.93 -14.672 7.434 1 93.56 166 ASP B C 1
ATOM 2621 O O . ASP B 1 166 ? 7.559 -14.68 6.258 1 93.56 166 ASP B O 1
ATOM 2625 N N . ALA B 1 167 ? 9.086 -15.148 7.883 1 95.5 167 ALA B N 1
ATOM 2626 C CA . ALA B 1 167 ? 10.047 -15.703 6.938 1 95.5 167 ALA B CA 1
ATOM 2627 C C . ALA B 1 167 ? 9.461 -16.906 6.199 1 95.5 167 ALA B C 1
ATOM 2629 O O . ALA B 1 167 ? 9.727 -17.109 5.012 1 95.5 167 ALA B O 1
ATOM 2630 N N . ALA B 1 168 ? 8.711 -17.703 6.867 1 96.81 168 ALA B N 1
ATOM 2631 C CA . ALA B 1 168 ? 8.078 -18.859 6.242 1 96.81 168 ALA B CA 1
ATOM 2632 C C . ALA B 1 168 ? 7.125 -18.438 5.129 1 96.81 168 ALA B C 1
ATOM 2634 O O . ALA B 1 168 ? 7.008 -19.109 4.105 1 96.81 168 ALA B O 1
ATOM 2635 N N . TYR B 1 169 ? 6.441 -17.375 5.324 1 97.38 169 TYR B N 1
ATOM 2636 C CA . TYR B 1 169 ? 5.543 -16.812 4.324 1 97.38 169 TYR B CA 1
ATOM 2637 C C . TYR B 1 169 ? 6.309 -16.406 3.072 1 97.38 169 TYR B C 1
ATOM 2639 O O . TYR B 1 169 ? 5.926 -16.766 1.957 1 97.38 169 TYR B O 1
ATOM 2647 N N . ALA B 1 170 ? 7.426 -15.68 3.264 1 98.25 170 ALA B N 1
ATOM 2648 C CA . ALA B 1 170 ? 8.266 -15.266 2.143 1 98.25 170 ALA B CA 1
ATOM 2649 C C . ALA B 1 170 ? 8.789 -16.469 1.37 1 98.25 170 ALA B C 1
ATOM 2651 O O . ALA B 1 170 ? 8.773 -16.484 0.137 1 98.25 170 ALA B O 1
ATOM 2652 N N . ARG B 1 171 ? 9.195 -17.453 2.086 1 97.94 171 ARG B N 1
ATOM 2653 C CA . ARG B 1 171 ? 9.727 -18.656 1.46 1 97.94 171 ARG B CA 1
ATOM 2654 C C . ARG B 1 171 ? 8.648 -19.359 0.64 1 97.94 171 ARG B C 1
ATOM 2656 O O . ARG B 1 171 ? 8.93 -19.875 -0.45 1 97.94 171 ARG B O 1
ATOM 2663 N N . ARG B 1 172 ? 7.508 -19.359 1.179 1 97.12 172 ARG B N 1
ATOM 2664 C CA . ARG B 1 172 ? 6.398 -20 0.473 1 97.12 172 ARG B CA 1
ATOM 2665 C C . ARG B 1 172 ? 6.09 -19.266 -0.829 1 97.12 172 ARG B C 1
ATOM 2667 O O . ARG B 1 172 ? 5.863 -19.906 -1.862 1 97.12 172 ARG B O 1
ATOM 2674 N N . LEU B 1 173 ? 6.051 -17.984 -0.803 1 97.94 173 LEU B N 1
ATOM 2675 C CA . LEU B 1 173 ? 5.801 -17.203 -2.006 1 97.94 173 LEU B CA 1
ATOM 2676 C C . LEU B 1 173 ? 6.848 -17.5 -3.076 1 97.94 173 LEU B C 1
ATOM 2678 O O . LEU B 1 173 ? 6.508 -17.672 -4.25 1 97.94 173 LEU B O 1
ATOM 2682 N N . VAL B 1 174 ? 8.102 -17.531 -2.662 1 98.31 174 VAL B N 1
ATOM 2683 C CA . VAL B 1 174 ? 9.188 -17.797 -3.596 1 98.31 174 VAL B CA 1
ATOM 2684 C C . VAL B 1 174 ? 9.039 -19.188 -4.188 1 98.31 174 VAL B C 1
ATOM 2686 O O . VAL B 1 174 ? 9.195 -19.391 -5.395 1 98.31 174 VAL B O 1
ATOM 2689 N N . ALA B 1 175 ? 8.766 -20.172 -3.352 1 97.12 175 ALA B N 1
ATOM 2690 C CA . ALA B 1 175 ? 8.562 -21.531 -3.828 1 97.12 175 ALA B CA 1
ATOM 2691 C C . ALA B 1 175 ? 7.453 -21.594 -4.871 1 97.12 175 ALA B C 1
ATOM 2693 O O . ALA B 1 175 ? 7.594 -22.266 -5.898 1 97.12 175 ALA B O 1
ATOM 2694 N N . GLU B 1 176 ? 6.41 -20.922 -4.625 1 95.25 176 GLU B N 1
ATOM 2695 C CA . GLU B 1 176 ? 5.254 -20.938 -5.52 1 95.25 176 GLU B CA 1
ATOM 2696 C C . GLU B 1 176 ? 5.605 -20.344 -6.883 1 95.25 176 GLU B C 1
ATOM 2698 O O . GLU B 1 176 ? 5.211 -20.891 -7.918 1 95.25 176 GLU B O 1
ATOM 2703 N N . VAL B 1 177 ? 6.34 -19.234 -6.906 1 95.56 177 VAL B N 1
ATOM 2704 C CA . VAL B 1 177 ? 6.645 -18.562 -8.164 1 95.56 177 VAL B CA 1
ATOM 2705 C C . VAL B 1 177 ? 7.637 -19.406 -8.969 1 95.56 177 VAL B C 1
ATOM 2707 O O . VAL B 1 177 ? 7.562 -19.469 -10.195 1 95.56 177 VAL B O 1
ATOM 2710 N N . LEU B 1 178 ? 8.523 -20.078 -8.289 1 95.81 178 LEU B N 1
ATOM 2711 C CA . LEU B 1 178 ? 9.516 -20.891 -8.977 1 95.81 178 LEU B CA 1
ATOM 2712 C C . LEU B 1 178 ? 8.906 -22.203 -9.477 1 95.81 178 LEU B C 1
ATOM 2714 O O . LEU B 1 178 ? 9.312 -22.734 -10.508 1 95.81 178 LEU B O 1
ATOM 2718 N N . ASP B 1 179 ? 7.918 -22.688 -8.758 1 90.69 179 ASP B N 1
ATOM 2719 C CA . ASP B 1 179 ? 7.242 -23.922 -9.141 1 90.69 179 ASP B CA 1
ATOM 2720 C C . ASP B 1 179 ? 6.336 -23.703 -10.352 1 90.69 179 ASP B C 1
ATOM 2722 O O . ASP B 1 179 ? 6.074 -24.625 -11.117 1 90.69 179 ASP B O 1
ATOM 2726 N N . ALA B 1 180 ? 5.809 -22.547 -10.508 1 82 180 ALA B N 1
ATOM 2727 C CA . ALA B 1 180 ? 4.91 -22.234 -11.609 1 82 180 ALA B CA 1
ATOM 2728 C C . ALA B 1 180 ? 5.668 -22.172 -12.938 1 82 180 ALA B C 1
ATOM 2730 O O . ALA B 1 180 ? 5.055 -22.156 -14.008 1 82 180 ALA B O 1
ATOM 2731 N N . GLN B 1 181 ? 6.914 -22.078 -12.93 1 71.69 181 GLN B N 1
ATOM 2732 C CA . GLN B 1 181 ? 7.738 -22.031 -14.133 1 71.69 181 GLN B CA 1
ATOM 2733 C C . GLN B 1 181 ? 7.953 -23.438 -14.703 1 71.69 181 GLN B C 1
ATOM 2735 O O . GLN B 1 181 ? 8.375 -23.578 -15.852 1 71.69 181 GLN B O 1
ATOM 2740 N N . VAL B 1 182 ? 7.629 -24.406 -13.977 1 58.75 182 VAL B N 1
ATOM 2741 C CA . VAL B 1 182 ? 7.844 -25.766 -14.438 1 58.75 182 VAL B CA 1
ATOM 2742 C C . VAL B 1 182 ? 6.535 -26.344 -14.977 1 58.75 182 VAL B C 1
ATOM 2744 O O . VAL B 1 182 ? 5.457 -26.031 -14.477 1 58.75 182 VAL B O 1
#

Radius of gyration: 22.65 Å; Cα contacts (8 Å, |Δi|>4): 461; chains: 2; bounding box: 66×58×45 Å

Sequence (364 aa):
MARPGGRSARVQEAVHTAVRELADEVGRDALTVPLIAARAEVTPSTVYRRWGDLQALLSDVAVERLRPEAPPEDLGDLGSDLRAWAEQFLDEMGSPAGRAYIRDALLGDPDGSNAGQCSAYAAEQVGVVLARAADRGETAPDVETVLDHVVAPMMYRILFRPSGHDAAYARRLVAEVLDAQVMARPGGRSARVQEAVHTAVRELADEVGRDALTVPLIAARAEVTPSTVYRRWGDLQALLSDVAVERLRPEAPPEDLGDLGSDLRAWAEQFLDEMGSPAGRAYIRDALLGDPDGSNAGQCSAYAAEQVGVVLARAADRGETAPDVETVLDHVVAPMMYRILFRPSGHDAAYARRLVAEVLDAQV